Protein AF-A0A8I2GBH8-F1 (afdb_monomer)

Secondary structure (DSSP, 8-state):
------EEEEE--SHHHHHHHHHHHTTT-EEEEEE-TTTS--SS--SS-TT---S-SEEEE--TTSHHHHHHHHHHHTT-HHHHHHHHTEE--TTEEEE-HHHHHHHHHHHHHT-TTEEEEE----S---SSS-EEE---TT--HHHHHHHHHHHT-S-------------GGGS-GGG-EE--GGG-SS--EEEEEE-HHHHHHHHHHHHHS------TTTTT--BTTB--HHHHHHH-TTHHHHTTT--TT--BTTTTB--SEEEEEE-

Mean predicted aligned error: 12.21 Å

Foldseek 3Di:
DPDPQQEEEEEALALVRLQVLVLCVVVVHAYEREHQPPVDDDPQDDDSFGHADRDFQWQFFCDCVDPSNVVLVVCVVVVGPLSVLLQVQADDDPRISGGDRVSSRVSSRVVSVPRPRYDYHNNDDLEDDPDPHHYHYPRPQRRPPSNVVRVCVVVVHPDDHDDDQDDDDDDPVPDPLVQWDFADFLNPDGSFKTKRFDAPVRLQVVLVCLLVDDDDDDDPVRPPDAPPVRHDPNVLSVVDSCSCCVPQFPQHRDADPVVRHRGSTIHIDGD

Nearest PDB structures (foldseek):
  3g5r-assembly1_A  TM=8.034E-01  e=2.112E-27  Thermus thermophilus HB8
  3g5s-assembly1_A  TM=7.988E-01  e=9.687E-27  Thermus thermophilus HB8
  3g5q-assembly1_A  TM=7.825E-01  e=5.136E-27  Thermus thermophilus HB8
  4j34-assembly1_A  TM=4.794E-01  e=2.310E-04  Saccharomyces cerevisiae S288C
  7kho-assembly4_D  TM=5.399E-01  e=4.477E-02  Pseudomonas putida S16

Radius of gyration: 24.28 Å; Cα contacts (8 Å, |Δi|>4): 400; chains: 1; bounding box: 52×41×72 Å

Structure (mmCIF, N/CA/C/O backbone):
data_AF-A0A8I2GBH8-F1
#
_entry.id   AF-A0A8I2GBH8-F1
#
loop_
_atom_site.group_PDB
_atom_site.id
_atom_site.type_symbol
_atom_site.label_atom_id
_atom_site.label_alt_id
_atom_site.label_comp_id
_atom_site.label_asym_id
_atom_site.label_entity_id
_atom_site.label_seq_id
_atom_site.pdbx_PDB_ins_code
_atom_site.Cartn_x
_atom_site.Cartn_y
_atom_site.Cartn_z
_atom_site.occupancy
_atom_site.B_iso_or_equiv
_atom_site.auth_seq_id
_atom_site.auth_comp_id
_atom_site.auth_asym_id
_atom_site.auth_atom_id
_atom_site.pdbx_PDB_model_num
ATOM 1 N N . MET A 1 1 ? -12.238 -13.573 38.865 1.00 40.28 1 MET A N 1
ATOM 2 C CA . MET A 1 1 ? -11.490 -13.098 37.684 1.00 40.28 1 MET A CA 1
ATOM 3 C C . MET A 1 1 ? -12.499 -12.373 36.822 1.00 40.28 1 MET A C 1
ATOM 5 O O . MET A 1 1 ? -13.524 -12.976 36.530 1.00 40.28 1 MET A O 1
ATOM 9 N N . ALA A 1 2 ? -12.308 -11.078 36.566 1.00 44.19 2 ALA A N 1
ATOM 10 C CA . ALA A 1 2 ? -13.210 -10.341 35.686 1.00 44.19 2 ALA A CA 1
ATOM 11 C C . ALA A 1 2 ? -13.152 -10.994 34.300 1.00 44.19 2 ALA A C 1
ATOM 13 O O . ALA A 1 2 ? -12.062 -11.306 33.823 1.00 44.19 2 ALA A O 1
ATOM 14 N N . GLU A 1 3 ? -14.312 -11.275 33.714 1.00 50.16 3 GLU A N 1
ATOM 15 C CA . GLU A 1 3 ? -14.409 -11.728 32.331 1.00 50.16 3 GLU A CA 1
ATOM 16 C C . GLU A 1 3 ? -13.711 -10.674 31.468 1.00 50.16 3 GLU A C 1
ATOM 18 O O . GLU A 1 3 ? -14.134 -9.518 31.437 1.00 50.16 3 GLU A O 1
ATOM 23 N N . ILE A 1 4 ? -12.584 -11.035 30.851 1.00 55.72 4 ILE A N 1
ATOM 24 C CA . ILE A 1 4 ? -11.910 -10.151 29.904 1.00 55.72 4 ILE A CA 1
ATOM 25 C C . ILE A 1 4 ? -12.879 -10.004 28.739 1.00 55.72 4 ILE A C 1
ATOM 27 O O . ILE A 1 4 ? -13.109 -10.956 27.989 1.00 55.72 4 ILE A O 1
ATOM 31 N N . GLU A 1 5 ? -13.495 -8.831 28.627 1.00 67.81 5 GLU A N 1
ATOM 32 C CA . GLU A 1 5 ? -14.336 -8.488 27.492 1.00 67.81 5 GLU A CA 1
ATOM 33 C C . GLU A 1 5 ? -13.502 -8.699 26.224 1.00 67.81 5 GLU A C 1
ATOM 35 O O . GLU A 1 5 ? -12.440 -8.096 26.055 1.00 67.81 5 GLU A O 1
A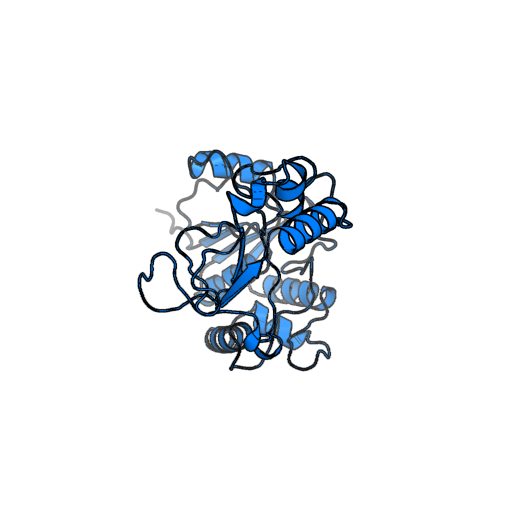TOM 40 N N . LYS A 1 6 ? -13.925 -9.641 25.371 1.00 76.25 6 LYS A N 1
ATOM 41 C CA . LYS A 1 6 ? -13.198 -9.993 24.148 1.00 76.25 6 LYS A CA 1
ATOM 42 C C . LYS A 1 6 ? -13.186 -8.778 23.226 1.00 76.25 6 LYS A C 1
ATOM 44 O O . LYS A 1 6 ? -14.151 -8.547 22.493 1.00 76.25 6 LYS A O 1
ATOM 49 N N . LYS A 1 7 ? -12.088 -8.026 23.258 1.00 93.69 7 LYS A N 1
ATOM 50 C CA . LYS A 1 7 ? -11.849 -6.880 22.387 1.00 93.69 7 LYS A CA 1
ATOM 51 C C . LYS A 1 7 ? -10.607 -7.072 21.528 1.00 93.69 7 LYS A C 1
ATOM 53 O O . LYS A 1 7 ? -9.690 -7.807 21.889 1.00 93.69 7 LYS A O 1
ATOM 58 N N . ILE A 1 8 ? -10.594 -6.409 20.379 1.00 97.38 8 ILE A N 1
ATOM 59 C CA . ILE A 1 8 ? -9.436 -6.313 19.490 1.00 97.38 8 ILE A CA 1
ATOM 60 C C . ILE A 1 8 ? -9.120 -4.838 19.283 1.00 97.38 8 ILE A C 1
ATOM 62 O O . ILE A 1 8 ? -10.009 -4.028 19.014 1.00 97.38 8 ILE A O 1
ATOM 66 N N . ILE A 1 9 ? -7.839 -4.507 19.393 1.00 98.12 9 ILE A N 1
ATOM 67 C CA . ILE A 1 9 ? -7.336 -3.159 19.147 1.00 98.12 9 ILE A CA 1
ATOM 68 C C . ILE A 1 9 ? -6.857 -3.083 17.702 1.00 98.12 9 ILE A C 1
ATOM 70 O O . ILE A 1 9 ? -6.119 -3.952 17.241 1.00 98.12 9 ILE A O 1
ATOM 74 N N . ILE A 1 10 ? -7.255 -2.042 16.979 1.00 98.56 10 ILE A N 1
ATOM 75 C CA . ILE A 1 10 ? -6.840 -1.806 15.596 1.00 98.56 10 ILE A CA 1
ATOM 76 C C . ILE A 1 10 ? -6.197 -0.428 15.517 1.00 98.56 10 ILE A C 1
ATOM 78 O O . ILE A 1 10 ? -6.826 0.575 15.842 1.00 98.56 10 ILE A O 1
ATOM 82 N N . ILE A 1 11 ? -4.939 -0.375 15.086 1.00 98.31 11 ILE A N 1
ATOM 83 C CA . ILE A 1 11 ? -4.155 0.859 15.004 1.00 98.31 11 ILE A CA 1
ATOM 84 C C . ILE A 1 11 ? -4.110 1.326 13.550 1.00 98.31 11 ILE A C 1
ATOM 86 O O . ILE A 1 11 ? -3.418 0.722 12.734 1.00 98.31 11 ILE A O 1
ATOM 90 N N . GLY A 1 12 ? -4.811 2.417 13.244 1.00 98.00 12 GLY A N 1
ATOM 91 C CA . GLY A 1 12 ? -4.875 3.047 11.926 1.00 98.00 12 GLY A CA 1
ATOM 92 C C . GLY A 1 12 ? -6.249 2.900 11.274 1.00 98.00 12 GLY A C 1
ATOM 93 O O . GLY A 1 12 ? -6.722 1.793 11.042 1.00 98.00 12 GLY A O 1
ATOM 94 N N . GLY A 1 13 ? -6.871 4.025 10.914 1.00 97.44 13 GLY A N 1
ATOM 95 C CA . GLY A 1 13 ? -8.194 4.107 10.291 1.00 97.44 13 GLY A CA 1
ATOM 96 C C . GLY A 1 13 ? -8.173 4.154 8.761 1.00 97.44 13 GLY A C 1
ATOM 97 O O . GLY A 1 13 ? -9.074 4.729 8.150 1.00 97.44 13 GLY A O 1
ATOM 98 N N . GLY A 1 14 ? -7.131 3.608 8.126 1.00 96.44 14 GLY A N 1
ATOM 99 C CA . GLY A 1 14 ? -7.032 3.476 6.668 1.00 96.44 14 GLY A CA 1
ATOM 100 C C . GLY A 1 14 ? -7.880 2.324 6.111 1.00 96.44 14 GLY A C 1
ATOM 101 O O . GLY A 1 14 ? -8.650 1.703 6.838 1.00 96.44 14 GLY A O 1
ATOM 102 N N . ILE A 1 15 ? -7.706 1.998 4.824 1.00 96.56 15 ILE A N 1
ATOM 103 C CA . ILE A 1 15 ? -8.465 0.945 4.112 1.00 96.56 15 ILE A CA 1
ATOM 104 C C . ILE A 1 15 ? -8.453 -0.391 4.876 1.00 96.56 15 ILE A C 1
ATOM 106 O O . ILE A 1 15 ? -9.505 -0.963 5.154 1.00 96.56 15 ILE A O 1
ATOM 110 N N . ALA A 1 16 ? -7.263 -0.871 5.251 1.00 97.75 16 ALA A N 1
ATOM 111 C CA . ALA A 1 16 ? -7.114 -2.142 5.958 1.00 97.75 16 ALA A CA 1
ATOM 112 C C . ALA A 1 16 ? -7.721 -2.100 7.370 1.00 97.75 16 ALA A C 1
ATOM 114 O O . ALA A 1 16 ? -8.339 -3.069 7.801 1.00 97.75 16 ALA A O 1
ATOM 115 N N . GLY A 1 17 ? -7.577 -0.976 8.075 1.00 98.38 17 GLY A N 1
ATOM 116 C CA . GLY A 1 17 ? -8.081 -0.818 9.437 1.00 98.38 17 GLY A CA 1
ATOM 117 C C . GLY A 1 17 ? -9.603 -0.795 9.515 1.00 98.38 17 GLY A C 1
ATOM 118 O O . GLY A 1 17 ? -10.178 -1.478 10.360 1.00 98.38 17 GLY A O 1
ATOM 119 N N . VAL A 1 18 ? -10.273 -0.078 8.602 1.00 98.38 18 VAL A N 1
ATOM 120 C CA . VAL A 1 18 ? -11.747 -0.052 8.567 1.00 98.38 18 VAL A CA 1
ATOM 121 C C . VAL A 1 18 ? -12.336 -1.398 8.155 1.00 98.38 18 VAL A C 1
ATOM 123 O O . VAL A 1 18 ? -13.337 -1.824 8.729 1.00 98.38 18 VAL A O 1
ATOM 126 N N . GLU A 1 19 ? -11.703 -2.104 7.213 1.00 98.62 19 GLU A N 1
ATOM 127 C CA . GLU A 1 19 ? -12.127 -3.452 6.825 1.00 98.62 19 GLU A CA 1
ATOM 128 C C . GLU A 1 19 ? -11.934 -4.433 7.988 1.00 98.62 19 GLU A C 1
ATOM 130 O O . GLU A 1 19 ? -12.857 -5.168 8.332 1.00 98.62 19 GLU A O 1
ATOM 135 N N . ALA A 1 20 ? -10.780 -4.397 8.660 1.00 98.50 20 ALA A N 1
ATOM 136 C CA . ALA A 1 20 ? -10.525 -5.225 9.834 1.00 98.50 20 ALA A CA 1
ATOM 137 C C . ALA A 1 20 ? -11.536 -4.947 10.958 1.00 98.50 20 ALA A C 1
ATOM 139 O O . ALA A 1 20 ? -12.105 -5.888 11.511 1.00 98.50 20 ALA A O 1
ATOM 140 N N . ALA A 1 21 ? -11.823 -3.675 11.254 1.00 98.44 21 ALA A N 1
ATOM 141 C CA . ALA A 1 21 ? -12.798 -3.286 12.272 1.00 98.44 21 ALA A CA 1
ATOM 142 C C . ALA A 1 21 ? -14.197 -3.827 11.956 1.00 98.44 21 ALA A C 1
ATOM 144 O O . ALA A 1 21 ? -14.856 -4.425 12.812 1.00 98.44 21 ALA A O 1
ATOM 145 N N . TYR A 1 22 ? -14.632 -3.698 10.702 1.00 98.38 22 TYR A N 1
ATOM 146 C CA . TYR A 1 22 ? -15.901 -4.260 10.258 1.00 98.38 22 TYR A CA 1
ATOM 147 C C . TYR A 1 22 ? -15.927 -5.789 10.382 1.00 98.38 22 TYR A C 1
ATOM 149 O O . TYR A 1 22 ? -16.850 -6.348 10.973 1.00 98.38 22 TYR A O 1
ATOM 157 N N . GLN A 1 23 ? -14.899 -6.480 9.889 1.00 98.00 23 GLN A N 1
ATOM 158 C CA . GLN A 1 23 ? -14.845 -7.941 9.923 1.00 98.00 23 GLN A CA 1
ATOM 159 C C . GLN A 1 23 ? -14.811 -8.491 11.356 1.00 98.00 23 GLN A C 1
ATOM 161 O O . GLN A 1 23 ? -15.487 -9.481 11.650 1.00 98.00 23 GLN A O 1
ATOM 166 N N . VAL A 1 24 ? -14.072 -7.853 12.263 1.00 97.25 24 VAL A N 1
ATOM 167 C CA . VAL A 1 24 ? -14.044 -8.235 13.680 1.00 97.25 24 VAL A CA 1
ATOM 168 C C . VAL A 1 24 ? -15.408 -7.999 14.330 1.00 97.25 24 VAL A C 1
ATOM 170 O O . VAL A 1 24 ? -15.954 -8.914 14.951 1.00 97.25 24 VAL A O 1
ATOM 173 N N . SER A 1 25 ? -16.009 -6.824 14.125 1.00 96.50 25 SER A N 1
ATOM 174 C CA . SER A 1 25 ? -17.310 -6.495 14.723 1.00 96.50 25 SER A CA 1
ATOM 175 C C . SER A 1 25 ? -18.441 -7.416 14.247 1.00 96.50 25 SER A C 1
ATOM 177 O O . SER A 1 25 ? -19.280 -7.821 15.054 1.00 96.50 25 SER A O 1
ATOM 179 N N . LYS A 1 26 ? -18.418 -7.857 12.978 1.00 95.31 26 LYS A N 1
ATOM 180 C CA . LYS A 1 26 ? -19.347 -8.866 12.432 1.00 95.31 26 LYS A CA 1
ATOM 181 C C . LYS A 1 26 ? -19.318 -10.202 13.169 1.00 95.31 26 LYS A C 1
ATOM 183 O O . LYS A 1 26 ? -20.279 -10.961 13.086 1.00 95.31 26 LYS A O 1
ATOM 188 N N . ARG A 1 27 ? -18.223 -10.509 13.865 1.00 94.12 27 ARG A N 1
ATOM 189 C CA . ARG A 1 27 ? -18.054 -11.732 14.663 1.00 94.12 27 ARG A CA 1
ATOM 190 C C . ARG A 1 27 ? -18.439 -11.524 16.133 1.00 94.12 27 ARG A C 1
ATOM 192 O O . ARG A 1 27 ? -18.191 -12.402 16.950 1.00 94.12 27 ARG A O 1
ATOM 199 N N . GLY A 1 28 ? -19.052 -10.383 16.465 1.00 93.81 28 GLY A N 1
ATOM 200 C CA . GLY A 1 28 ? -19.529 -10.065 17.813 1.00 93.81 28 GLY A CA 1
ATOM 201 C C . GLY A 1 28 ? -18.419 -9.685 18.794 1.00 93.81 28 GLY A C 1
ATOM 202 O O . GLY A 1 28 ? -18.633 -9.751 19.998 1.00 93.81 28 GLY A O 1
ATOM 203 N N . ILE A 1 29 ? -17.236 -9.325 18.293 1.00 95.25 29 ILE A N 1
ATOM 204 C CA . ILE A 1 29 ? -16.075 -8.935 19.101 1.00 95.25 29 ILE A CA 1
ATOM 205 C C . ILE A 1 29 ? -16.011 -7.406 19.151 1.00 95.25 29 ILE A C 1
ATOM 207 O O . ILE A 1 29 ? -16.201 -6.750 18.123 1.00 95.25 29 ILE A O 1
ATOM 211 N N . HIS A 1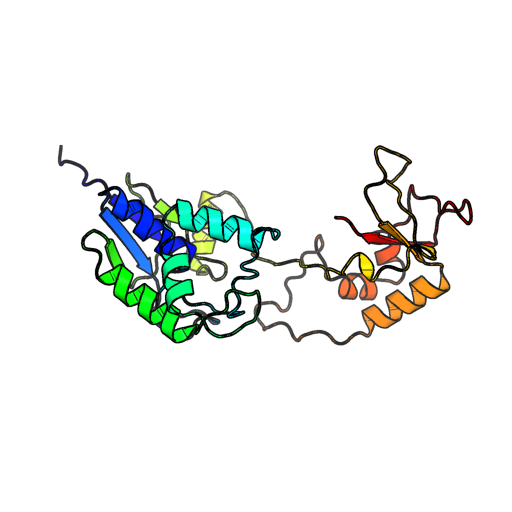 30 ? -15.746 -6.842 20.331 1.00 96.88 30 HIS A N 1
ATOM 212 C CA . HIS A 1 30 ? -15.611 -5.395 20.494 1.00 96.88 30 HIS A CA 1
ATOM 213 C C . HIS A 1 30 ? -14.332 -4.886 19.812 1.00 96.88 30 HIS A C 1
ATOM 215 O O . HIS A 1 30 ? -13.293 -5.548 19.851 1.00 96.88 30 HIS A O 1
ATOM 221 N N . VAL A 1 31 ? -14.389 -3.710 19.190 1.00 98.31 31 VAL A N 1
ATOM 222 C CA . VAL A 1 31 ? -13.255 -3.120 18.469 1.00 98.31 31 VAL A CA 1
ATOM 223 C C . VAL A 1 31 ? -12.930 -1.744 19.020 1.00 98.31 31 VAL A C 1
ATOM 225 O O . VAL A 1 31 ? -13.788 -0.868 19.040 1.00 98.31 31 VAL A O 1
ATOM 228 N N . GLU A 1 32 ? -11.664 -1.530 19.361 1.00 98.06 32 GLU A N 1
ATOM 229 C CA . GLU A 1 32 ? -11.098 -0.197 19.575 1.00 98.06 32 GLU A CA 1
ATOM 230 C C . GLU A 1 32 ? -10.297 0.192 18.326 1.00 98.06 32 GLU A C 1
ATOM 232 O O . GLU A 1 32 ? -9.180 -0.286 18.117 1.00 98.06 32 GLU A O 1
ATOM 237 N N . LEU A 1 33 ? -10.886 1.023 17.461 1.00 98.62 33 LEU A N 1
ATOM 238 C CA . LEU A 1 33 ? -10.254 1.507 16.234 1.00 98.62 33 LEU A CA 1
ATOM 239 C C . LEU A 1 33 ? -9.600 2.865 16.493 1.00 98.62 33 LEU A C 1
ATOM 241 O O . LEU A 1 33 ? -10.282 3.886 16.580 1.00 98.62 33 LEU A O 1
ATOM 245 N N . TYR A 1 34 ? -8.275 2.876 16.575 1.00 98.56 34 TYR A N 1
ATOM 246 C CA . TYR A 1 34 ? -7.484 4.087 16.739 1.00 98.56 34 TYR A CA 1
ATOM 247 C C . TYR A 1 34 ? -7.194 4.745 15.392 1.00 98.56 34 TYR A C 1
ATOM 249 O O . TYR A 1 34 ? -6.697 4.111 14.462 1.00 98.56 34 TYR A O 1
ATOM 257 N N . GLU A 1 35 ? -7.440 6.046 15.307 1.00 98.00 35 GLU A N 1
ATOM 258 C CA . GLU A 1 35 ? -7.044 6.886 14.182 1.00 98.00 35 GLU A CA 1
ATOM 259 C C . GLU A 1 35 ? -6.434 8.175 14.728 1.00 98.00 35 GLU A C 1
ATOM 261 O O . GLU A 1 35 ? -7.059 8.885 15.506 1.00 98.00 35 GLU A O 1
ATOM 266 N N . MET A 1 36 ? -5.206 8.494 14.322 1.00 96.75 36 MET A N 1
ATOM 267 C CA . MET A 1 36 ? -4.526 9.688 14.828 1.00 96.75 36 MET A CA 1
ATOM 268 C C . MET A 1 36 ? -5.112 10.984 14.257 1.00 96.75 36 MET A C 1
ATOM 270 O O . MET A 1 36 ? -5.020 12.034 14.886 1.00 96.75 36 MET A O 1
ATOM 274 N N . ARG A 1 37 ? -5.741 10.935 13.079 1.00 95.62 37 ARG A N 1
ATOM 275 C CA . ARG A 1 37 ? -6.444 12.077 12.485 1.00 95.62 37 ARG A CA 1
ATOM 276 C C . ARG A 1 37 ? -7.787 12.304 13.201 1.00 95.62 37 ARG A C 1
ATOM 278 O O . ARG A 1 37 ? -8.447 11.342 13.579 1.00 95.62 37 ARG A O 1
ATOM 285 N N . PRO A 1 38 ? -8.245 13.558 13.363 1.00 94.69 38 PRO A N 1
ATOM 286 C CA . PRO A 1 38 ? -7.600 14.794 12.918 1.00 94.69 38 PRO A CA 1
ATOM 287 C C . PRO A 1 38 ? -6.528 15.356 13.857 1.00 94.69 38 PRO A C 1
ATOM 289 O O . PRO A 1 38 ? -5.895 16.336 13.469 1.00 94.69 38 PRO A O 1
ATOM 292 N N . GLU A 1 39 ? -6.339 14.789 15.053 1.00 93.75 39 GLU A N 1
ATOM 293 C CA . GLU A 1 39 ? -5.434 15.341 16.076 1.00 93.75 39 GLU A CA 1
ATOM 294 C C . GLU A 1 39 ? -3.990 15.453 15.569 1.00 93.75 39 GLU A C 1
ATOM 296 O O . GLU A 1 39 ? -3.356 16.498 15.718 1.00 93.75 39 GLU A O 1
ATOM 301 N N . LYS A 1 40 ? -3.503 14.414 14.881 1.00 91.88 40 LYS A N 1
ATOM 302 C CA . LYS A 1 40 ? -2.229 14.401 14.160 1.00 91.88 40 LYS A CA 1
ATOM 303 C C . LYS A 1 40 ? -2.483 14.145 12.681 1.00 91.88 40 LYS A C 1
ATOM 305 O O . LYS A 1 40 ? -2.969 13.089 12.277 1.00 91.88 40 LYS A O 1
ATOM 310 N N . LYS A 1 41 ? -2.168 15.140 11.855 1.00 88.12 41 LYS A N 1
ATOM 311 C CA . LYS A 1 41 ? -2.268 15.031 10.396 1.00 88.12 41 LYS A CA 1
ATOM 312 C C . LYS A 1 41 ? -1.005 14.401 9.820 1.00 88.12 41 LYS A C 1
ATOM 314 O O . LYS A 1 41 ? 0.074 14.493 10.393 1.00 88.12 41 LYS A O 1
ATOM 319 N N . THR A 1 42 ? -1.156 13.807 8.645 1.00 86.38 42 THR A N 1
ATOM 320 C CA . THR A 1 42 ? -0.029 13.426 7.784 1.00 86.38 42 THR A CA 1
ATOM 321 C C . THR A 1 42 ? 0.106 14.431 6.649 1.00 86.38 42 THR A C 1
ATOM 323 O O . THR A 1 42 ? -0.851 15.140 6.350 1.00 86.38 42 THR A O 1
ATOM 326 N N . GLU A 1 43 ? 1.196 14.363 5.900 1.00 81.62 43 GLU A N 1
ATOM 327 C CA . GLU A 1 43 ? 1.389 15.207 4.720 1.00 81.62 43 GLU A CA 1
ATOM 328 C C . GLU A 1 43 ? 0.476 14.885 3.524 1.00 81.62 43 GLU A C 1
ATOM 330 O O . GLU A 1 43 ? 0.278 15.737 2.659 1.00 81.62 43 GLU A O 1
ATOM 335 N N . ALA A 1 44 ? -0.073 13.665 3.437 1.00 82.50 44 ALA A N 1
ATOM 336 C CA . ALA A 1 44 ? -0.877 13.247 2.283 1.00 82.50 44 ALA A CA 1
ATOM 337 C C . ALA A 1 44 ? -2.392 13.337 2.521 1.00 82.50 44 ALA A C 1
ATOM 339 O O . ALA A 1 44 ? -3.128 13.736 1.618 1.00 82.50 44 ALA A O 1
ATOM 340 N N . HIS A 1 45 ? -2.854 12.977 3.721 1.00 89.06 45 HIS A N 1
ATOM 341 C CA . HIS A 1 45 ? -4.269 13.033 4.082 1.00 89.06 45 HIS A CA 1
ATOM 342 C C . HIS A 1 45 ? -4.739 14.479 4.266 1.00 89.06 45 HIS A C 1
ATOM 344 O O . HIS A 1 45 ? -4.115 15.269 4.975 1.00 89.06 45 HIS A O 1
ATOM 350 N N . LYS A 1 46 ? -5.874 14.813 3.657 1.00 87.25 46 LYS A N 1
ATOM 351 C CA . LYS A 1 46 ? -6.474 16.154 3.681 1.00 87.25 46 LYS A CA 1
ATOM 352 C C . LYS A 1 46 ? -7.717 16.230 4.559 1.00 87.25 46 LYS A C 1
ATOM 354 O O . LYS A 1 46 ? -8.171 17.333 4.859 1.00 87.25 46 LYS A O 1
ATOM 359 N N . SER A 1 47 ? -8.263 15.089 4.973 1.00 91.69 47 SER A N 1
ATOM 360 C CA . SER A 1 47 ? -9.523 15.006 5.705 1.00 91.69 47 SER A CA 1
ATOM 361 C C . SER A 1 47 ? -9.354 14.354 7.089 1.00 91.69 47 SER A C 1
ATOM 363 O O . SER A 1 47 ? -8.367 13.655 7.338 1.00 91.69 47 SER A O 1
ATOM 365 N N . PRO A 1 48 ? -10.313 14.561 8.012 1.00 95.06 48 PRO A N 1
ATOM 366 C CA . PRO A 1 48 ? -10.379 13.826 9.275 1.00 95.06 48 PRO A CA 1
ATOM 367 C C . PRO A 1 48 ? -10.958 12.408 9.109 1.00 95.06 48 PRO A C 1
ATOM 369 O O . PRO A 1 48 ? -11.174 11.718 10.103 1.00 95.06 48 PRO A O 1
ATOM 372 N N . PHE A 1 49 ? -11.305 12.004 7.885 1.00 97.25 49 PHE A N 1
ATOM 373 C CA . PHE A 1 49 ? -12.125 10.832 7.625 1.00 97.25 49 PHE A CA 1
ATOM 374 C C . PHE A 1 49 ? -11.301 9.539 7.542 1.00 97.25 49 PHE A C 1
ATOM 376 O O . PHE A 1 49 ? -10.142 9.508 7.111 1.00 97.25 49 PHE A O 1
ATOM 383 N N . LEU A 1 50 ? -11.943 8.449 7.954 1.00 98.00 50 LEU A N 1
ATOM 384 C CA . LEU A 1 50 ? -11.448 7.085 7.822 1.00 98.00 50 LEU A CA 1
ATOM 385 C C . LEU A 1 50 ? -11.476 6.645 6.347 1.00 98.00 50 LEU A C 1
ATOM 387 O O . LEU A 1 50 ? -12.283 7.132 5.558 1.00 98.00 50 LEU A O 1
ATOM 391 N N . GLY A 1 51 ? -10.603 5.708 5.971 1.00 95.75 51 GLY A N 1
ATOM 392 C CA . GLY A 1 51 ? -10.577 5.111 4.628 1.00 95.75 51 GLY A CA 1
ATOM 393 C C . GLY A 1 51 ? -10.242 6.073 3.478 1.00 95.75 51 GLY A C 1
ATOM 394 O O . GLY A 1 51 ? -10.529 5.755 2.326 1.00 95.75 51 GLY A O 1
ATOM 395 N N . GLU A 1 52 ? -9.654 7.238 3.767 1.00 94.12 52 GLU A N 1
ATOM 396 C CA . GLU A 1 52 ? -9.279 8.234 2.756 1.00 94.12 52 GLU A CA 1
ATOM 397 C C . GLU A 1 52 ? -8.261 7.682 1.737 1.00 94.12 52 GLU A C 1
ATOM 399 O O . GLU A 1 52 ? -7.229 7.114 2.097 1.00 94.12 52 GLU A O 1
ATOM 404 N N . LEU A 1 53 ? -8.532 7.906 0.447 1.00 88.31 53 LEU A N 1
ATOM 405 C CA . LEU A 1 53 ? -7.606 7.621 -0.651 1.00 88.31 53 LEU A CA 1
ATOM 406 C C . LEU A 1 53 ? -6.712 8.836 -0.930 1.00 88.31 53 LEU A C 1
ATOM 408 O O . LEU A 1 53 ? -7.191 9.871 -1.391 1.00 88.31 53 LE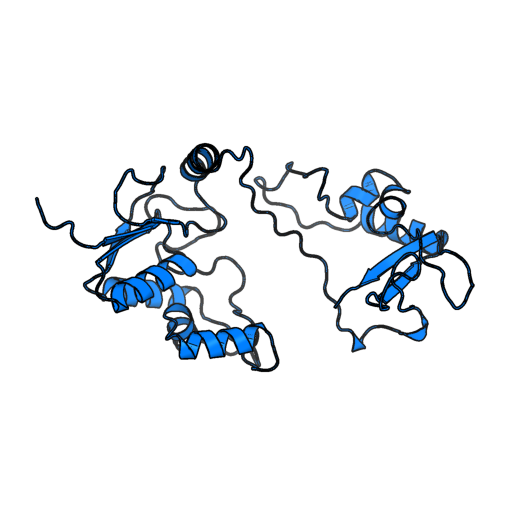U A O 1
ATOM 412 N N . VAL A 1 54 ? -5.401 8.702 -0.717 1.00 82.81 54 VAL A N 1
ATOM 413 C CA . VAL A 1 54 ? -4.447 9.826 -0.847 1.00 82.81 54 VAL A CA 1
ATOM 414 C C . VAL A 1 54 ? -3.815 9.980 -2.235 1.00 82.81 54 VAL A C 1
ATOM 416 O O . VAL A 1 54 ? -3.328 11.058 -2.570 1.00 82.81 54 VAL A O 1
ATOM 419 N N . CYS A 1 55 ? -3.843 8.930 -3.059 1.00 78.12 55 CYS A N 1
ATOM 420 C CA . CYS A 1 55 ? -3.255 8.919 -4.402 1.00 78.12 55 CYS A CA 1
ATOM 421 C C . CYS A 1 55 ? -4.361 8.810 -5.468 1.00 78.12 55 CYS A C 1
ATOM 423 O O . CYS A 1 55 ? -5.252 9.662 -5.518 1.00 78.12 55 CYS A O 1
ATOM 425 N N . SER A 1 56 ? -4.331 7.771 -6.303 1.00 74.88 56 SER A N 1
ATOM 426 C CA . SER A 1 56 ? -5.338 7.511 -7.332 1.00 74.88 56 SER A CA 1
ATOM 427 C C . SER A 1 56 ? -6.737 7.304 -6.743 1.00 74.88 56 SER A C 1
ATOM 429 O O . SER A 1 56 ? -6.899 6.783 -5.639 1.00 74.88 56 SER A O 1
ATOM 431 N N . ASN A 1 57 ? -7.761 7.697 -7.500 1.00 78.38 57 ASN A N 1
ATOM 432 C CA . ASN A 1 57 ? -9.156 7.373 -7.209 1.00 78.38 57 ASN A CA 1
ATOM 433 C C . ASN A 1 57 ? -9.635 6.096 -7.922 1.00 78.38 57 ASN A C 1
ATOM 435 O O . ASN A 1 57 ? -10.814 5.763 -7.833 1.00 78.38 57 ASN A O 1
ATOM 439 N N . SER A 1 58 ? -8.746 5.413 -8.645 1.00 82.94 58 SER A N 1
ATOM 440 C CA . SER A 1 58 ? -9.001 4.135 -9.305 1.00 82.94 58 SER A CA 1
ATOM 441 C C . SER A 1 58 ? -8.575 2.983 -8.398 1.00 82.94 58 SER A C 1
ATOM 443 O O . SER A 1 58 ? -7.447 2.953 -7.913 1.00 82.94 58 SER A O 1
ATOM 445 N N . LEU A 1 59 ? -9.465 2.010 -8.215 1.00 83.50 59 LEU A N 1
ATOM 446 C CA . LEU A 1 59 ? -9.222 0.753 -7.503 1.00 83.50 59 LEU A CA 1
ATOM 447 C C . LEU A 1 59 ? -8.919 -0.403 -8.475 1.00 83.50 59 LEU A C 1
ATOM 449 O O . LEU A 1 59 ? -8.983 -1.577 -8.103 1.00 83.50 59 LEU A O 1
ATOM 453 N N . GLY A 1 60 ? -8.610 -0.087 -9.734 1.00 80.62 60 GLY A N 1
ATOM 454 C CA . GLY A 1 60 ? -8.315 -1.057 -10.787 1.00 80.62 60 GLY A CA 1
ATOM 455 C C . GLY A 1 60 ? -9.558 -1.650 -11.456 1.00 80.62 60 GLY A C 1
ATOM 456 O O . GLY A 1 60 ? -10.700 -1.339 -11.111 1.00 80.62 60 GLY A O 1
ATOM 457 N N . SER A 1 61 ? -9.317 -2.544 -12.414 1.00 79.06 61 SER A N 1
ATOM 458 C CA . SER A 1 61 ? -10.340 -3.162 -13.266 1.00 79.06 61 SER A CA 1
ATOM 459 C C . SER A 1 61 ? -11.415 -3.919 -12.472 1.00 79.06 61 SER A C 1
ATOM 461 O O . SER A 1 61 ? -11.139 -4.495 -11.417 1.00 79.06 61 SER A O 1
ATOM 463 N N . THR A 1 62 ? -12.644 -3.926 -12.988 1.00 87.12 62 THR A N 1
ATOM 464 C CA . THR A 1 62 ? -13.773 -4.750 -12.524 1.00 87.12 62 THR A CA 1
ATOM 465 C C . THR A 1 62 ? -13.934 -6.038 -13.331 1.00 87.12 62 THR A C 1
ATOM 467 O O . THR A 1 62 ? -14.804 -6.846 -13.025 1.00 87.12 62 THR A O 1
ATOM 470 N N . GLN A 1 63 ? -13.125 -6.251 -14.373 1.00 81.50 63 GLN A N 1
ATOM 471 C CA . GLN A 1 63 ? -13.194 -7.466 -15.183 1.00 81.50 63 GLN A CA 1
ATOM 472 C C . GLN A 1 63 ? -12.581 -8.648 -14.429 1.00 81.50 63 GLN A C 1
ATOM 474 O O . GLN A 1 63 ? -11.408 -8.597 -14.052 1.00 81.50 63 GLN A O 1
ATOM 479 N N . ILE A 1 64 ? -13.351 -9.729 -14.271 1.00 92.12 64 ILE A N 1
ATOM 480 C CA . ILE A 1 64 ? -12.935 -10.948 -13.555 1.00 92.12 64 ILE A CA 1
ATOM 481 C C . ILE A 1 64 ? -11.693 -11.618 -14.166 1.00 92.12 64 ILE A C 1
ATOM 483 O O . ILE A 1 64 ? -10.949 -12.294 -13.469 1.00 92.12 64 ILE A O 1
ATOM 487 N N . SER A 1 65 ? -11.427 -11.380 -15.455 1.00 79.62 65 SER A N 1
ATOM 488 C CA . SER A 1 65 ? -10.220 -11.830 -16.160 1.00 79.62 65 SER A CA 1
ATOM 489 C C . SER A 1 65 ? -8.933 -11.124 -15.717 1.00 79.62 65 SER A C 1
ATOM 491 O O . SER A 1 65 ? -7.849 -11.522 -16.130 1.00 79.62 65 SER A O 1
ATOM 493 N N . THR A 1 66 ? -9.022 -10.072 -14.899 1.00 67.19 66 THR A N 1
ATOM 494 C CA . THR A 1 66 ? -7.862 -9.347 -14.363 1.00 67.19 66 THR A CA 1
ATOM 495 C C . THR A 1 66 ? -7.674 -9.669 -12.885 1.00 67.19 66 THR A C 1
ATOM 497 O O . THR A 1 66 ? -8.659 -9.810 -12.162 1.00 67.19 66 THR A O 1
ATOM 500 N N . ALA A 1 67 ? -6.432 -9.681 -12.391 1.00 75.19 67 ALA A N 1
ATOM 501 C CA . ALA A 1 67 ? -6.141 -9.935 -10.974 1.00 75.19 67 ALA A CA 1
ATOM 502 C C . ALA A 1 67 ? -6.918 -8.993 -10.034 1.00 75.19 67 ALA A C 1
ATOM 504 O O . ALA A 1 67 ? -7.528 -9.424 -9.059 1.00 75.19 67 ALA A O 1
ATOM 505 N N . SER A 1 68 ? -6.971 -7.700 -10.373 1.00 77.06 68 SER A N 1
ATOM 506 C CA . SER A 1 68 ? -7.710 -6.709 -9.584 1.00 77.06 68 SER A CA 1
ATOM 507 C C . SER A 1 68 ? -9.227 -6.911 -9.612 1.00 77.06 68 SER A C 1
ATOM 509 O O . SER A 1 68 ? -9.893 -6.524 -8.655 1.00 77.06 68 SER A O 1
ATOM 511 N N . GLY A 1 69 ? -9.783 -7.464 -10.694 1.00 87.75 69 GLY A N 1
ATOM 512 C CA . GLY A 1 69 ? -11.212 -7.754 -10.793 1.00 87.75 69 GLY A CA 1
ATOM 513 C C . GLY A 1 69 ? -11.574 -9.055 -10.087 1.00 87.75 69 GLY A C 1
ATOM 514 O O . GLY A 1 69 ? -12.539 -9.067 -9.333 1.00 87.75 69 GLY A O 1
ATOM 515 N N . LEU A 1 70 ? -10.756 -10.104 -10.231 1.00 92.75 70 LEU A N 1
ATOM 516 C CA . LEU A 1 70 ? -10.904 -11.353 -9.479 1.00 92.75 70 LEU A CA 1
ATOM 517 C C . LEU A 1 70 ? -10.884 -11.098 -7.968 1.00 92.75 70 LEU A C 1
ATOM 519 O O . LEU A 1 70 ? -11.810 -11.505 -7.273 1.00 92.75 70 LEU A O 1
ATOM 523 N N . LEU A 1 71 ? -9.907 -10.326 -7.480 1.00 90.31 71 LEU A N 1
ATOM 524 C CA . LEU A 1 71 ? -9.834 -9.948 -6.067 1.00 90.31 71 LEU A CA 1
ATOM 525 C C . LEU A 1 71 ? -11.106 -9.224 -5.599 1.00 90.31 71 LEU A C 1
ATOM 527 O O . LEU A 1 71 ? -11.571 -9.443 -4.486 1.00 90.31 71 LEU A O 1
ATOM 531 N N . LYS A 1 72 ? -11.706 -8.364 -6.433 1.00 96.31 72 LYS A N 1
ATOM 532 C CA . LYS A 1 72 ? -12.974 -7.701 -6.083 1.00 96.31 72 LYS A CA 1
ATOM 533 C C . LYS A 1 72 ? -14.119 -8.703 -5.963 1.00 96.31 72 LYS A C 1
ATOM 535 O O . LYS A 1 72 ? -14.929 -8.564 -5.054 1.00 96.31 72 LYS A O 1
ATOM 540 N N . GLU A 1 73 ? -14.192 -9.701 -6.837 1.00 97.88 73 GLU A N 1
ATOM 541 C CA . GLU A 1 73 ? -15.211 -10.752 -6.735 1.00 97.88 73 GLU A CA 1
ATOM 542 C C . GLU A 1 73 ? -15.022 -11.604 -5.471 1.00 97.88 73 GLU A C 1
ATOM 544 O O . GLU A 1 73 ? -15.986 -11.853 -4.748 1.00 97.88 73 GLU A O 1
ATOM 549 N N . GLU A 1 74 ? -13.783 -11.951 -5.117 1.00 97.56 74 GLU A N 1
ATOM 550 C CA . GLU A 1 74 ? -13.469 -12.621 -3.847 1.00 97.56 74 GLU A CA 1
ATOM 551 C C . GLU A 1 74 ? -13.872 -11.762 -2.638 1.00 97.56 74 GLU A C 1
ATOM 553 O O . GLU A 1 74 ? -14.541 -12.232 -1.716 1.00 97.56 74 GLU A O 1
ATOM 558 N N . LEU A 1 75 ? -13.538 -10.470 -2.660 1.00 97.69 75 LEU A N 1
ATOM 559 C CA . LEU A 1 75 ? -13.906 -9.521 -1.609 1.00 97.69 75 LEU A CA 1
ATOM 560 C C . LEU A 1 75 ? -15.425 -9.326 -1.496 1.00 97.69 75 LEU A C 1
ATOM 562 O O . LEU A 1 75 ? -15.922 -9.124 -0.389 1.00 97.69 75 LEU A O 1
ATOM 566 N N . LYS A 1 76 ? -16.185 -9.417 -2.597 1.00 97.62 76 LYS A N 1
ATOM 567 C CA . LYS A 1 76 ? -17.659 -9.417 -2.558 1.00 97.62 76 LYS A CA 1
ATOM 568 C C . LYS A 1 76 ? -18.191 -10.650 -1.834 1.00 97.62 76 LYS A C 1
ATOM 570 O O . LYS A 1 76 ? -19.067 -10.510 -0.984 1.00 97.62 76 LYS A O 1
ATOM 575 N N . ILE A 1 77 ? -17.640 -11.833 -2.118 1.00 98.00 77 ILE A N 1
ATOM 576 C CA . ILE A 1 77 ? -18.008 -13.085 -1.432 1.00 98.00 77 ILE A CA 1
ATOM 577 C C . ILE A 1 77 ? -17.725 -12.983 0.075 1.00 98.00 77 ILE A C 1
ATOM 579 O O . ILE A 1 77 ? -18.514 -13.457 0.891 1.00 98.00 77 ILE A O 1
ATOM 583 N N . LEU A 1 78 ? -16.634 -12.312 0.453 1.00 97.50 78 LEU A N 1
ATOM 584 C CA . LEU A 1 78 ? -16.241 -12.088 1.848 1.00 97.50 78 LEU A CA 1
ATOM 585 C C . LEU A 1 78 ? -16.984 -10.923 2.539 1.00 97.50 78 LEU A C 1
ATOM 587 O O . LEU A 1 78 ? -16.677 -10.602 3.691 1.00 97.50 78 LEU A O 1
ATOM 591 N N . ASP A 1 79 ? -17.971 -10.311 1.871 1.00 97.88 79 ASP A N 1
ATOM 592 C CA . ASP A 1 79 ? -18.692 -9.112 2.327 1.00 97.88 79 ASP A CA 1
ATOM 593 C C . ASP A 1 79 ? -17.728 -7.992 2.750 1.00 97.88 79 ASP A C 1
ATOM 595 O O . ASP A 1 79 ? -17.752 -7.526 3.889 1.00 97.88 79 ASP A O 1
ATOM 599 N N . SER A 1 80 ? -16.838 -7.586 1.839 1.00 98.44 80 SER A N 1
ATOM 600 C CA . SER A 1 80 ? -15.915 -6.479 2.090 1.00 98.44 80 SER A CA 1
ATOM 601 C C . SER A 1 80 ? -16.666 -5.164 2.287 1.00 98.44 80 SER A C 1
ATOM 603 O O . SER A 1 80 ? -17.374 -4.672 1.401 1.00 98.44 80 SER A O 1
ATOM 605 N N . PHE A 1 81 ? -16.448 -4.556 3.449 1.00 98.38 81 PHE A N 1
ATOM 606 C CA . PHE A 1 81 ? -16.997 -3.256 3.808 1.00 98.38 81 PHE A CA 1
ATOM 607 C C . PHE A 1 81 ? -16.465 -2.130 2.930 1.00 98.38 81 PHE A C 1
ATOM 609 O O . PHE A 1 81 ? -17.241 -1.296 2.454 1.00 98.38 81 PHE A O 1
ATOM 616 N N . PHE A 1 82 ? -15.149 -2.099 2.716 1.00 98.12 82 PHE A N 1
ATOM 617 C CA . PHE A 1 82 ? -14.512 -1.074 1.904 1.00 98.12 82 PHE A CA 1
ATOM 618 C C . PHE A 1 82 ? -14.991 -1.163 0.456 1.00 98.12 82 PHE A C 1
ATOM 620 O O . PHE A 1 82 ? -15.426 -0.158 -0.102 1.00 98.12 82 PHE A O 1
ATOM 627 N N . LEU A 1 83 ? -14.982 -2.364 -0.138 1.00 98.19 83 LEU A N 1
ATOM 628 C CA . LEU A 1 83 ? -15.398 -2.548 -1.528 1.00 98.19 83 LEU A CA 1
ATOM 629 C C . LEU A 1 83 ? -16.873 -2.189 -1.733 1.00 98.19 83 LEU A C 1
ATOM 631 O O . LEU A 1 83 ? -17.206 -1.492 -2.689 1.00 98.19 83 LEU A O 1
ATOM 635 N N . ARG A 1 84 ? -17.758 -2.597 -0.816 1.00 98.12 84 ARG A N 1
ATOM 636 C CA . ARG A 1 84 ? -19.179 -2.230 -0.867 1.00 98.12 84 ARG A CA 1
ATOM 637 C C . ARG A 1 84 ? -19.375 -0.713 -0.852 1.00 98.12 84 ARG A C 1
ATOM 639 O O . ARG A 1 84 ? -20.196 -0.194 -1.604 1.00 98.12 84 ARG A O 1
ATOM 646 N N . ASN A 1 85 ? -18.632 0.002 -0.009 1.00 98.44 85 ASN A N 1
ATOM 647 C CA . ASN A 1 85 ? -18.701 1.461 0.058 1.00 98.44 85 ASN A CA 1
ATOM 648 C C . ASN A 1 85 ? -18.046 2.148 -1.146 1.00 98.44 85 ASN A C 1
ATOM 650 O O . ASN A 1 85 ? -18.539 3.187 -1.590 1.00 98.44 85 ASN A O 1
ATOM 654 N N . ALA A 1 86 ? -17.003 1.550 -1.722 1.00 97.56 86 ALA A N 1
ATOM 655 C CA . ALA A 1 86 ? -16.411 1.999 -2.976 1.00 97.56 86 ALA A CA 1
ATOM 656 C C . ALA A 1 86 ? -17.409 1.902 -4.141 1.00 97.56 86 ALA A C 1
ATOM 658 O O . ALA A 1 86 ? -17.573 2.869 -4.878 1.00 97.56 86 ALA A O 1
ATOM 659 N N . GLU A 1 87 ? -18.137 0.788 -4.264 1.00 96.69 87 GLU A N 1
ATOM 660 C CA . GLU A 1 87 ? -19.184 0.607 -5.284 1.00 96.69 87 GLU A CA 1
ATOM 661 C C . GLU A 1 87 ? -20.324 1.633 -5.130 1.00 96.69 87 GLU A C 1
ATOM 663 O O . GLU A 1 87 ? -20.773 2.211 -6.120 1.00 96.69 87 GLU A O 1
ATOM 668 N N . LYS A 1 88 ? -20.749 1.944 -3.893 1.00 97.38 88 LYS A N 1
ATOM 669 C CA . LYS A 1 88 ? -21.754 2.998 -3.623 1.00 97.38 88 LYS A CA 1
ATOM 670 C C . LYS A 1 88 ? -21.306 4.394 -4.068 1.00 97.38 88 LYS A C 1
ATOM 672 O O . LYS A 1 88 ? -22.141 5.217 -4.426 1.00 97.38 88 LYS A O 1
ATOM 677 N N . ASN A 1 89 ? -20.002 4.656 -4.033 1.00 97.19 89 ASN A N 1
ATOM 678 C CA . ASN A 1 89 ? -19.396 5.948 -4.359 1.00 97.19 89 ASN A CA 1
ATOM 679 C C . ASN A 1 89 ? -18.694 5.938 -5.727 1.00 97.19 89 ASN A C 1
ATOM 681 O O . ASN A 1 89 ? -17.795 6.747 -5.979 1.00 97.19 89 ASN A O 1
ATOM 685 N N . ARG A 1 90 ? -19.087 5.012 -6.610 1.00 92.38 90 ARG A N 1
ATOM 686 C CA . ARG A 1 90 ? -18.505 4.843 -7.940 1.00 92.38 90 ARG A CA 1
ATOM 687 C C . ARG A 1 90 ? -18.746 6.067 -8.829 1.00 92.38 90 ARG A C 1
ATOM 689 O O . ARG A 1 90 ? -19.844 6.617 -8.873 1.00 92.38 90 ARG A O 1
ATOM 696 N N . VAL A 1 91 ? -17.729 6.437 -9.606 1.00 80.31 91 VAL A N 1
ATOM 697 C CA . VAL A 1 91 ? -17.809 7.426 -10.694 1.00 80.31 91 VAL A CA 1
ATOM 698 C C . VAL A 1 91 ? -17.522 6.761 -12.050 1.00 80.31 91 VAL A C 1
ATOM 700 O O . VAL A 1 91 ? -16.853 5.724 -12.087 1.00 80.31 91 VAL A O 1
ATOM 703 N N . PRO A 1 92 ? -18.012 7.311 -13.179 1.00 77.12 92 PRO A N 1
ATOM 704 C CA . PRO A 1 92 ? -17.771 6.728 -14.501 1.00 77.12 92 PRO A CA 1
ATOM 705 C C . PRO A 1 92 ? -16.271 6.608 -14.828 1.00 77.12 92 PRO A C 1
ATOM 707 O O . PRO A 1 92 ? -15.556 7.606 -14.810 1.00 77.12 92 PRO A O 1
ATOM 710 N N . ALA A 1 93 ? -15.795 5.392 -15.133 1.00 70.81 93 ALA A N 1
ATOM 711 C CA . ALA A 1 93 ? -14.379 5.124 -15.434 1.00 70.81 93 ALA A CA 1
ATOM 712 C C . ALA A 1 93 ? -14.148 3.871 -16.307 1.00 70.81 93 ALA A C 1
ATOM 714 O O . ALA A 1 93 ? -13.186 3.124 -16.118 1.00 70.81 93 ALA A O 1
ATOM 715 N N . GLY A 1 94 ? -15.053 3.610 -17.256 1.00 74.56 94 GLY A N 1
ATOM 716 C CA . GLY A 1 94 ? -14.956 2.452 -18.149 1.00 74.56 94 GLY A CA 1
ATOM 717 C C . GLY A 1 94 ? -14.946 1.122 -17.385 1.00 74.56 94 GLY A C 1
ATOM 718 O O . GLY A 1 94 ? -15.842 0.858 -16.578 1.00 74.56 94 GLY A O 1
ATOM 719 N N . SER A 1 95 ? -13.930 0.292 -17.642 1.00 72.19 95 SER A N 1
ATOM 720 C CA . SER A 1 95 ? -13.729 -1.009 -16.989 1.00 72.19 95 SER A CA 1
ATOM 721 C C . SER A 1 95 ? -13.102 -0.924 -15.595 1.00 72.19 95 SER A C 1
ATOM 723 O O . SER A 1 95 ? -12.929 -1.961 -14.963 1.00 72.19 95 SER A O 1
ATOM 725 N N . SER A 1 96 ? -12.761 0.268 -15.095 1.00 75.88 96 SER A N 1
ATOM 726 C CA . SER A 1 96 ? -12.225 0.447 -13.743 1.00 75.88 96 SER A CA 1
ATOM 727 C C . SER A 1 96 ? -13.326 0.725 -12.715 1.00 75.88 96 SER A C 1
ATOM 729 O O . SER A 1 96 ? -14.370 1.323 -13.017 1.00 75.88 96 SER A O 1
ATOM 731 N N . LEU A 1 97 ? -13.082 0.324 -11.467 1.00 85.56 97 LEU A N 1
ATOM 732 C CA . LEU A 1 97 ? -13.802 0.853 -10.315 1.00 85.56 97 LEU A CA 1
ATOM 733 C C . LEU A 1 97 ? -13.080 2.115 -9.847 1.00 85.56 97 LEU A C 1
ATOM 735 O O . LEU A 1 97 ? -12.120 2.035 -9.085 1.00 85.56 97 LEU A O 1
ATOM 739 N N . SER A 1 98 ? -13.550 3.274 -10.295 1.00 86.06 98 SER A N 1
ATOM 740 C CA . SER A 1 98 ? -13.106 4.561 -9.757 1.00 86.06 98 SER A CA 1
ATOM 741 C C . SER A 1 98 ? -14.171 5.165 -8.858 1.00 86.06 98 SER A C 1
ATOM 743 O O . SER A 1 98 ? -15.362 4.929 -9.060 1.00 86.06 98 SER A O 1
ATOM 745 N N . VAL A 1 99 ? -13.745 5.964 -7.884 1.00 91.81 99 VAL A N 1
ATOM 746 C CA . VAL A 1 99 ? -14.617 6.507 -6.835 1.00 91.81 99 VAL A CA 1
ATOM 747 C C . VAL A 1 99 ? -14.483 8.020 -6.678 1.00 91.81 99 VAL A C 1
ATOM 749 O O . VAL A 1 99 ? -13.464 8.619 -7.039 1.00 91.81 99 VAL A O 1
ATOM 752 N N . ASP A 1 100 ? -15.505 8.640 -6.094 1.00 93.88 100 ASP A N 1
ATOM 753 C CA . ASP A 1 100 ? -15.383 9.962 -5.480 1.00 93.88 100 ASP A CA 1
ATOM 754 C C . ASP A 1 100 ? -14.685 9.805 -4.120 1.00 93.88 100 ASP A C 1
ATOM 756 O O . ASP A 1 100 ? -15.240 9.234 -3.181 1.00 93.88 100 ASP A O 1
ATOM 760 N N . ARG A 1 101 ? -13.435 10.274 -4.024 1.00 91.38 101 ARG A N 1
ATOM 761 C CA . ARG A 1 101 ? -12.575 10.035 -2.851 1.00 91.38 101 ARG A CA 1
ATOM 762 C C . ARG A 1 101 ? -13.127 10.648 -1.569 1.00 91.38 101 ARG A C 1
ATOM 764 O O . ARG A 1 101 ? -12.988 10.040 -0.512 1.00 91.38 101 ARG A O 1
ATOM 771 N N . ILE A 1 102 ? -13.714 11.842 -1.662 1.00 93.25 102 ILE A N 1
ATOM 772 C CA . ILE A 1 102 ? -14.201 12.567 -0.484 1.00 93.25 102 ILE A CA 1
ATOM 773 C C . ILE A 1 102 ? -15.470 11.885 0.014 1.00 93.25 102 ILE A C 1
ATOM 775 O O . ILE A 1 102 ? -15.517 11.469 1.171 1.00 93.25 102 ILE A O 1
ATOM 779 N N . LYS A 1 103 ? -16.435 11.650 -0.885 1.00 97.06 103 LYS A N 1
ATOM 780 C CA . LYS A 1 103 ? -17.689 10.975 -0.524 1.00 97.06 103 LYS A CA 1
ATOM 781 C C . LYS A 1 103 ? -17.466 9.559 -0.009 1.00 97.06 103 LYS A C 1
ATOM 783 O O . LYS A 1 103 ? -18.144 9.136 0.925 1.00 97.06 103 LYS A O 1
ATOM 788 N N . LEU A 1 104 ? -16.500 8.828 -0.575 1.00 97.81 104 LEU A N 1
ATOM 789 C CA . LEU A 1 104 ? -16.127 7.508 -0.074 1.00 97.81 104 LEU A CA 1
ATOM 790 C C . LEU A 1 104 ? -15.646 7.578 1.382 1.00 97.81 104 LEU A C 1
ATOM 792 O O . LEU A 1 104 ? -16.139 6.820 2.215 1.00 97.81 104 LEU A O 1
ATOM 796 N N . ALA A 1 105 ? -14.713 8.480 1.695 1.00 97.56 105 ALA A N 1
ATOM 797 C CA . ALA A 1 105 ? -14.161 8.611 3.044 1.00 97.56 105 ALA A CA 1
ATOM 798 C C . ALA A 1 105 ? -15.224 9.063 4.066 1.00 97.56 105 ALA A C 1
ATOM 800 O O . ALA A 1 105 ? -15.282 8.539 5.183 1.00 97.56 105 ALA A O 1
ATOM 801 N N . GLU A 1 106 ? -16.109 9.982 3.671 1.00 98.12 106 GLU A N 1
ATOM 802 C CA . GLU A 1 106 ? -17.279 10.394 4.459 1.00 98.12 106 GLU A CA 1
ATOM 803 C C . GLU A 1 106 ? -18.200 9.201 4.739 1.00 98.12 106 GLU A C 1
ATOM 805 O O . GLU A 1 106 ? -18.463 8.883 5.899 1.00 98.12 106 GLU A O 1
ATOM 810 N N . THR A 1 107 ? -18.598 8.472 3.691 1.00 98.50 107 THR A N 1
ATOM 811 C CA . THR A 1 107 ? -19.484 7.302 3.797 1.00 98.50 107 THR A CA 1
ATOM 812 C C . THR A 1 107 ? -18.890 6.231 4.712 1.00 98.50 107 THR A C 1
ATOM 814 O O . THR A 1 107 ? -19.570 5.735 5.608 1.00 98.50 107 THR A O 1
ATOM 817 N N . ILE A 1 108 ? -17.608 5.893 4.531 1.00 98.50 108 ILE A N 1
ATOM 818 C CA . ILE A 1 108 ? -16.889 4.930 5.378 1.00 98.50 108 ILE A CA 1
ATOM 819 C C . ILE A 1 108 ? -16.916 5.382 6.838 1.00 98.50 108 ILE A C 1
ATOM 821 O O . ILE A 1 108 ? -17.223 4.587 7.727 1.00 98.50 108 ILE A O 1
ATOM 825 N N . SER A 1 109 ? -16.614 6.656 7.090 1.00 98.25 109 SER A N 1
ATOM 826 C CA . SER A 1 109 ? -16.574 7.215 8.442 1.00 98.25 109 SER A CA 1
ATOM 827 C C . SER A 1 109 ? -17.937 7.162 9.123 1.00 98.25 109 SER A C 1
ATOM 829 O O . SER A 1 109 ? -18.026 6.801 10.296 1.00 98.25 109 SER A O 1
ATOM 831 N N . GLU A 1 110 ? -18.998 7.515 8.401 1.00 98.12 110 GLU A N 1
ATOM 832 C CA . GLU A 1 110 ? -20.365 7.472 8.911 1.00 98.12 110 GLU A CA 1
ATOM 833 C C . GLU A 1 110 ? -20.844 6.045 9.171 1.00 98.12 110 GLU A C 1
ATOM 835 O O . GLU A 1 110 ? -21.454 5.787 10.207 1.00 98.12 110 GLU A O 1
ATOM 840 N N . GLU A 1 111 ? -20.594 5.119 8.243 1.00 98.25 111 GLU A N 1
ATOM 841 C CA . GLU A 1 111 ? -21.030 3.732 8.384 1.00 98.25 111 GLU A CA 1
ATOM 842 C C . GLU A 1 111 ? -20.293 3.017 9.520 1.00 98.25 111 GLU A C 1
ATOM 844 O O . GLU A 1 111 ? -20.947 2.345 10.315 1.00 98.25 111 GLU A O 1
ATOM 849 N N . ILE A 1 112 ? -18.973 3.204 9.663 1.00 98.12 112 ILE A N 1
ATOM 850 C CA . ILE A 1 112 ? -18.203 2.603 10.766 1.00 98.12 112 ILE A CA 1
ATOM 851 C C . ILE A 1 112 ? -18.709 3.094 12.125 1.00 98.12 112 ILE A C 1
ATOM 853 O O . ILE A 1 112 ? -18.945 2.283 13.017 1.00 98.12 112 ILE A O 1
ATOM 857 N N . LYS A 1 113 ? -18.939 4.404 12.284 1.00 97.06 113 LYS A N 1
ATOM 858 C CA . LYS A 1 113 ? -19.402 4.992 13.555 1.00 97.06 113 LYS A CA 1
ATOM 859 C C . LYS A 1 113 ? -20.815 4.558 13.960 1.00 97.06 113 LYS A C 1
ATOM 861 O O . LYS A 1 113 ? -21.182 4.709 15.120 1.00 97.06 113 LYS A O 1
ATOM 866 N N . LYS A 1 114 ? -21.618 4.044 13.023 1.00 97.56 114 LYS A N 1
ATOM 867 C CA . LYS A 1 114 ? -22.963 3.510 13.300 1.00 97.56 114 LYS A CA 1
ATOM 868 C C . LYS A 1 114 ? -22.935 2.076 13.834 1.00 97.56 114 LYS A C 1
ATOM 870 O O . LYS A 1 114 ? -23.973 1.597 14.282 1.00 97.56 114 LYS A O 1
ATOM 875 N N . ILE A 1 115 ? -21.796 1.383 13.780 1.00 97.44 115 ILE A N 1
ATOM 876 C CA . ILE A 1 115 ? -21.672 -0.002 14.245 1.00 97.44 115 ILE A CA 1
ATOM 877 C C . ILE A 1 115 ? -21.464 0.002 15.770 1.00 97.44 115 ILE A C 1
ATOM 879 O O . ILE A 1 115 ? -20.406 0.435 16.221 1.00 97.44 115 ILE A O 1
ATOM 883 N N . PRO A 1 116 ? -22.409 -0.518 16.582 1.00 94.25 116 PRO A N 1
ATOM 884 C CA . PRO A 1 116 ? -22.353 -0.384 18.045 1.00 94.25 116 PRO A CA 1
ATOM 885 C C . PRO A 1 116 ? -21.122 -1.017 18.707 1.00 94.25 116 PRO A C 1
ATOM 887 O O . PRO A 1 116 ? -20.685 -0.568 19.760 1.00 94.25 116 PRO A O 1
ATOM 890 N N . ASN A 1 117 ? -20.557 -2.056 18.086 1.00 93.75 117 ASN A N 1
ATOM 891 C CA . ASN A 1 117 ? -19.406 -2.794 18.612 1.00 93.75 117 ASN A CA 1
ATOM 892 C C . ASN A 1 117 ? -18.051 -2.203 18.191 1.00 93.75 117 ASN A C 1
ATOM 894 O O . ASN A 1 117 ? -17.022 -2.809 18.482 1.00 93.75 117 ASN A O 1
ATOM 898 N N . ILE A 1 118 ? -18.032 -1.065 17.488 1.00 98.25 118 ILE A N 1
ATOM 899 C CA . ILE A 1 118 ? -16.801 -0.370 17.105 1.00 98.25 118 ILE A CA 1
ATOM 900 C C . ILE A 1 118 ? -16.737 0.968 17.836 1.00 98.25 118 ILE A C 1
ATOM 902 O O . ILE A 1 118 ? -17.521 1.877 17.572 1.00 98.25 118 ILE A O 1
ATOM 906 N N . ASN A 1 119 ? -15.749 1.108 18.711 1.00 98.00 119 ASN A N 1
ATOM 907 C CA . ASN A 1 119 ? -15.378 2.372 19.318 1.00 98.00 119 ASN A CA 1
ATOM 908 C C . ASN A 1 119 ? -14.256 3.025 18.497 1.00 98.00 119 ASN A C 1
ATOM 910 O O . ASN A 1 119 ? -13.142 2.502 18.428 1.00 98.00 119 ASN A O 1
ATOM 914 N N . VAL A 1 120 ? -14.546 4.162 17.862 1.00 98.38 120 VAL A N 1
ATOM 915 C CA . VAL A 1 120 ? -13.546 4.942 17.118 1.00 98.38 120 VAL A CA 1
ATOM 916 C C . VAL A 1 120 ? -12.887 5.937 18.064 1.00 98.38 120 VAL A C 1
ATOM 918 O O . VAL A 1 120 ? -13.553 6.814 18.609 1.00 98.38 120 VAL A O 1
ATOM 921 N N . ILE A 1 121 ? -11.572 5.823 18.221 1.00 98.12 121 ILE A N 1
ATOM 922 C CA . ILE A 1 121 ? -10.778 6.634 19.140 1.00 98.12 121 ILE A CA 1
ATOM 923 C C . ILE A 1 121 ? -9.847 7.514 18.311 1.00 98.12 121 ILE A C 1
ATOM 925 O O . ILE A 1 121 ? -8.892 7.034 17.697 1.00 98.12 121 ILE A O 1
ATOM 929 N N . ASN A 1 122 ? -10.125 8.817 18.293 1.00 97.44 122 ASN A N 1
ATOM 930 C CA . ASN A 1 122 ? -9.259 9.791 17.642 1.00 97.44 122 ASN A CA 1
ATOM 931 C C . ASN A 1 122 ? -8.059 10.079 18.545 1.00 97.44 122 ASN A C 1
ATOM 933 O O . ASN A 1 122 ? -8.140 10.946 19.401 1.00 97.44 122 ASN A O 1
ATOM 937 N N . LYS A 1 123 ? -6.994 9.285 18.421 1.00 97.00 123 LYS A N 1
ATOM 938 C CA . LYS A 1 123 ? -5.776 9.408 19.225 1.00 97.00 123 LYS A CA 1
ATOM 939 C C . LYS A 1 123 ? -4.610 8.743 18.508 1.00 97.00 123 LYS A C 1
ATOM 941 O O . LYS A 1 123 ? -4.745 7.643 17.971 1.00 97.00 123 LYS A O 1
ATOM 946 N N . GLU A 1 124 ? -3.444 9.379 18.546 1.00 97.25 124 GLU A N 1
ATOM 947 C CA . GLU A 1 124 ? -2.208 8.725 18.124 1.00 97.25 124 GLU A CA 1
ATOM 948 C C . GLU A 1 124 ? -1.811 7.604 19.093 1.00 97.25 124 GLU A C 1
ATOM 950 O O . GLU A 1 124 ? -1.741 7.791 20.309 1.00 97.25 124 GLU A O 1
ATOM 955 N N . VAL A 1 125 ? -1.485 6.446 18.525 1.00 97.19 125 VAL A N 1
ATOM 956 C CA . VAL A 1 125 ? -0.823 5.355 19.235 1.00 97.19 125 VAL A CA 1
ATOM 957 C C . VAL A 1 125 ? 0.655 5.389 18.866 1.00 97.19 125 VAL A C 1
ATOM 959 O O . VAL A 1 125 ? 0.998 5.282 17.692 1.00 97.19 125 VAL A O 1
ATOM 962 N N . THR A 1 126 ? 1.525 5.561 19.859 1.00 95.62 126 THR A N 1
ATOM 963 C CA . THR A 1 126 ? 2.982 5.691 19.674 1.00 95.62 126 THR A CA 1
ATOM 964 C C . THR A 1 126 ? 3.744 4.405 19.985 1.00 95.62 126 THR A C 1
ATOM 966 O O . THR A 1 126 ? 4.898 4.270 19.594 1.00 95.62 126 THR A O 1
ATOM 969 N N . GLU A 1 127 ? 3.102 3.427 20.620 1.00 94.62 127 GLU A N 1
ATOM 970 C CA . GLU A 1 127 ? 3.658 2.110 20.930 1.00 94.62 127 GLU A CA 1
ATOM 971 C C . GLU A 1 127 ? 2.571 1.036 20.844 1.00 94.62 127 GLU A C 1
ATOM 973 O O . GLU A 1 127 ? 1.387 1.337 20.991 1.00 94.62 127 GLU A O 1
ATOM 978 N N . ILE A 1 128 ? 2.953 -0.217 20.576 1.00 92.62 128 ILE A N 1
ATOM 979 C CA . ILE A 1 128 ? 1.989 -1.321 20.647 1.00 92.62 128 ILE A CA 1
ATOM 980 C C . ILE A 1 128 ? 1.525 -1.426 22.108 1.00 92.62 128 ILE A C 1
ATOM 982 O O . ILE A 1 128 ? 2.386 -1.566 22.977 1.00 92.62 128 ILE A O 1
ATOM 986 N N . PRO A 1 129 ? 0.210 -1.355 22.390 1.00 91.44 129 PRO A N 1
ATOM 987 C CA . PRO A 1 129 ? -0.290 -1.433 23.755 1.00 91.44 129 PRO A CA 1
ATOM 988 C C . PRO A 1 129 ? 0.145 -2.732 24.437 1.00 91.44 129 PRO A C 1
ATOM 990 O O . PRO A 1 129 ? 0.012 -3.808 23.854 1.00 91.44 129 PRO A O 1
ATOM 993 N N . ASP A 1 130 ? 0.615 -2.632 25.680 1.00 90.25 130 ASP A N 1
ATOM 994 C CA . ASP A 1 130 ? 0.848 -3.798 26.530 1.00 90.25 130 ASP A CA 1
ATOM 995 C C . ASP A 1 130 ? -0.504 -4.325 27.034 1.00 90.25 130 ASP A C 1
ATOM 997 O O . ASP A 1 130 ? -1.142 -3.747 27.919 1.00 90.25 130 ASP A O 1
ATOM 1001 N N . THR A 1 131 ? -1.018 -5.358 26.370 1.00 89.94 131 THR A N 1
ATOM 1002 C CA . THR A 1 131 ? -2.347 -5.915 26.627 1.00 89.94 131 THR A CA 1
ATOM 1003 C C . THR A 1 131 ? -2.419 -7.387 26.231 1.00 89.94 131 THR A C 1
ATOM 1005 O O . THR A 1 131 ? -1.738 -7.835 25.313 1.00 89.94 131 THR A O 1
ATOM 1008 N N . GLU A 1 132 ? -3.306 -8.139 26.885 1.00 90.00 132 GLU A N 1
ATOM 1009 C CA . GLU A 1 132 ? -3.651 -9.511 26.488 1.00 90.00 132 GLU A CA 1
ATOM 1010 C C . GLU A 1 132 ? -4.602 -9.558 25.273 1.00 90.00 132 GLU A C 1
ATOM 1012 O O . GLU A 1 132 ? -4.846 -10.623 24.705 1.00 90.00 132 GLU A O 1
ATOM 1017 N N . SER A 1 133 ? -5.157 -8.410 24.862 1.00 92.62 133 SER A N 1
ATOM 1018 C CA . SER A 1 133 ? -6.023 -8.316 23.681 1.00 92.62 133 SER A CA 1
ATOM 1019 C C . SER A 1 133 ? -5.203 -8.391 22.385 1.00 92.62 133 SER A C 1
ATOM 1021 O O . SER A 1 133 ? -4.175 -7.724 22.277 1.00 92.62 133 SER A O 1
ATOM 1023 N N . PRO A 1 134 ? -5.651 -9.125 21.349 1.00 94.88 134 PRO A N 1
ATOM 1024 C CA . PRO A 1 134 ? -4.998 -9.082 20.046 1.00 94.88 134 PRO A CA 1
ATOM 1025 C C . PRO A 1 134 ? -4.976 -7.663 19.459 1.00 94.88 134 PRO A C 1
ATOM 1027 O O . PRO A 1 134 ? -5.974 -6.936 19.523 1.00 94.88 134 PRO A O 1
ATOM 1030 N N . VAL A 1 135 ? -3.851 -7.296 18.838 1.00 96.25 135 VAL A N 1
ATOM 1031 C CA . VAL A 1 135 ? -3.644 -5.988 18.201 1.00 96.25 135 VAL A CA 1
ATOM 1032 C C . VAL A 1 135 ? -3.408 -6.166 16.701 1.00 96.25 135 VAL A C 1
ATOM 1034 O O . VAL A 1 135 ? -2.517 -6.908 16.288 1.00 96.25 135 VAL A O 1
ATOM 1037 N N . ILE A 1 136 ? -4.182 -5.461 15.876 1.00 97.56 136 ILE A N 1
ATOM 1038 C CA . ILE A 1 136 ? -3.982 -5.355 14.427 1.00 97.56 136 ILE A CA 1
ATOM 1039 C C . ILE A 1 136 ? -3.313 -4.013 14.132 1.00 97.56 136 ILE A C 1
ATOM 1041 O O . ILE A 1 136 ? -3.876 -2.952 14.398 1.00 97.56 136 ILE A O 1
ATOM 1045 N N . VAL A 1 137 ? -2.121 -4.051 13.540 1.00 96.31 137 VAL A N 1
ATOM 1046 C CA . VAL A 1 137 ? -1.410 -2.848 13.092 1.00 96.31 137 VAL A CA 1
ATOM 1047 C C . VAL A 1 137 ? -1.742 -2.582 11.622 1.00 96.31 137 VAL A C 1
ATOM 1049 O O . VAL A 1 137 ? -1.339 -3.338 10.743 1.00 96.31 137 VAL A O 1
ATOM 1052 N N . ALA A 1 138 ? -2.476 -1.501 11.359 1.00 96.88 138 ALA A N 1
ATOM 1053 C CA . ALA A 1 138 ? -2.945 -1.065 10.042 1.00 96.88 138 ALA A CA 1
ATOM 1054 C C . ALA A 1 138 ? -2.631 0.428 9.783 1.00 96.88 138 ALA A C 1
ATOM 1056 O O . ALA A 1 138 ? -3.408 1.148 9.153 1.00 96.88 138 ALA A O 1
ATOM 1057 N N . SER A 1 139 ? -1.472 0.900 10.258 1.00 93.69 139 SER A N 1
ATOM 1058 C CA . SER A 1 139 ? -1.047 2.311 10.243 1.00 93.69 139 SER A CA 1
ATOM 1059 C C . SER A 1 139 ? -0.686 2.866 8.857 1.00 93.69 139 SER A C 1
ATOM 1061 O O . SER A 1 139 ? -0.486 4.070 8.704 1.00 93.69 139 SER A O 1
ATOM 1063 N N . GLY A 1 140 ? -0.637 2.009 7.834 1.00 89.50 140 GLY A N 1
ATOM 1064 C CA . GLY A 1 140 ? -0.404 2.403 6.446 1.00 89.50 140 GLY A CA 1
ATOM 1065 C C . GLY A 1 140 ? 1.031 2.874 6.151 1.00 89.50 140 GLY A C 1
ATOM 1066 O O . GLY A 1 140 ? 1.913 2.803 7.010 1.00 89.50 140 GLY A O 1
ATOM 1067 N N . PRO A 1 141 ? 1.283 3.362 4.922 1.00 84.12 141 PRO A N 1
ATOM 1068 C CA . PRO A 1 141 ? 2.625 3.752 4.480 1.00 84.12 141 PRO A CA 1
ATOM 1069 C C . PRO A 1 141 ? 3.157 5.004 5.193 1.00 84.12 141 PRO A C 1
ATOM 1071 O O . PRO A 1 141 ? 4.364 5.185 5.295 1.00 84.12 141 PRO A O 1
ATOM 1074 N N . LEU A 1 142 ? 2.267 5.852 5.719 1.00 87.00 142 LEU A N 1
ATOM 1075 C CA . LEU A 1 142 ? 2.602 7.070 6.468 1.00 87.00 142 LEU A CA 1
ATOM 1076 C C . LEU A 1 142 ? 2.461 6.848 7.979 1.00 87.00 142 LEU A C 1
ATOM 1078 O O . LEU A 1 142 ? 1.851 7.651 8.686 1.00 87.00 142 LEU A O 1
ATOM 1082 N N . THR A 1 143 ? 2.994 5.723 8.455 1.00 90.38 143 THR A N 1
ATOM 1083 C CA . THR A 1 143 ? 3.079 5.414 9.886 1.00 90.38 143 THR A CA 1
ATOM 1084 C C . THR A 1 143 ? 3.836 6.530 10.614 1.00 90.38 143 THR A C 1
ATOM 1086 O O . THR A 1 143 ? 4.855 7.006 10.112 1.00 90.38 143 THR A O 1
ATOM 1089 N N . SER A 1 144 ? 3.353 6.966 11.784 1.00 91.62 144 SER A N 1
ATOM 1090 C CA . SER A 1 144 ? 3.993 8.065 12.513 1.00 91.62 144 SER A CA 1
ATOM 1091 C C . SER A 1 144 ? 5.414 7.706 12.954 1.00 91.62 144 SER A C 1
ATOM 1093 O O . SER A 1 144 ? 5.714 6.546 13.244 1.00 91.62 144 SER A O 1
ATOM 1095 N N . ALA A 1 145 ? 6.296 8.708 13.008 1.00 89.00 145 ALA A N 1
ATOM 1096 C CA . ALA A 1 145 ? 7.705 8.504 13.344 1.00 89.00 145 ALA A CA 1
ATOM 1097 C C . ALA A 1 145 ? 7.887 7.834 14.717 1.00 89.00 145 ALA A C 1
ATOM 1099 O O . ALA A 1 145 ? 8.685 6.907 14.843 1.00 89.00 145 ALA A O 1
ATOM 1100 N N . ASP A 1 146 ? 7.098 8.248 15.714 1.00 91.81 146 ASP A N 1
ATOM 1101 C CA . ASP A 1 146 ? 7.142 7.688 17.068 1.00 91.81 146 ASP A CA 1
ATOM 1102 C C . ASP A 1 146 ? 6.729 6.208 17.080 1.00 91.81 146 ASP A C 1
ATOM 1104 O O . ASP A 1 146 ? 7.414 5.372 17.674 1.00 91.81 146 ASP A O 1
ATOM 1108 N N . PHE A 1 147 ? 5.657 5.854 16.358 1.00 93.12 147 PHE A N 1
ATOM 1109 C CA . PHE A 1 147 ? 5.209 4.465 16.252 1.00 93.12 147 PHE A CA 1
ATOM 1110 C C . PHE A 1 147 ? 6.204 3.600 15.471 1.00 93.12 147 PHE A C 1
ATOM 1112 O O . PHE A 1 147 ? 6.559 2.510 15.920 1.00 93.12 147 PHE A O 1
ATOM 1119 N N . ALA A 1 148 ? 6.730 4.094 14.346 1.00 89.44 148 ALA A N 1
ATOM 1120 C CA . ALA A 1 148 ? 7.760 3.403 13.571 1.00 89.44 148 ALA A CA 1
ATOM 1121 C C . ALA A 1 148 ? 9.028 3.142 14.407 1.00 89.44 148 ALA A C 1
ATOM 1123 O O . ALA A 1 148 ? 9.569 2.035 14.378 1.00 89.44 148 ALA A O 1
ATOM 1124 N N . ALA A 1 149 ? 9.465 4.120 15.208 1.00 88.19 149 ALA A N 1
ATOM 1125 C CA . ALA A 1 149 ? 10.613 3.988 16.104 1.00 88.19 149 ALA A CA 1
ATOM 1126 C C . ALA A 1 149 ? 10.391 2.975 17.242 1.00 88.19 149 ALA A C 1
ATOM 1128 O O . ALA A 1 149 ? 11.354 2.398 17.747 1.00 88.19 149 ALA A O 1
ATOM 1129 N N . ASN A 1 150 ? 9.148 2.728 17.658 1.00 89.75 150 ASN A N 1
ATOM 1130 C CA . ASN A 1 150 ? 8.838 1.649 18.598 1.00 89.75 150 ASN A CA 1
ATOM 1131 C C . ASN A 1 150 ? 8.704 0.286 17.903 1.00 89.75 150 ASN A C 1
ATOM 1133 O O . ASN A 1 150 ? 9.167 -0.721 18.443 1.00 89.75 150 ASN A O 1
ATOM 1137 N N . LEU A 1 151 ? 8.173 0.234 16.678 1.00 87.94 151 LEU A N 1
ATOM 1138 C CA . LEU A 1 151 ? 8.106 -1.004 15.895 1.00 87.94 151 LEU A CA 1
ATOM 1139 C C . LEU A 1 151 ? 9.492 -1.589 15.584 1.00 87.94 151 LEU A C 1
ATOM 1141 O O . LEU A 1 151 ? 9.646 -2.813 15.576 1.00 87.94 151 LEU A O 1
ATOM 1145 N N . THR A 1 152 ? 10.517 -0.762 15.356 1.00 84.31 152 THR A N 1
ATOM 1146 C CA . THR A 1 152 ? 11.897 -1.246 15.141 1.00 84.31 152 THR A CA 1
ATOM 1147 C C . THR A 1 152 ? 12.435 -2.009 16.353 1.00 84.31 152 THR A C 1
ATOM 1149 O O . THR A 1 152 ? 13.098 -3.035 16.186 1.00 84.31 152 THR A O 1
ATOM 1152 N N . LYS A 1 153 ? 12.090 -1.573 17.574 1.00 83.06 153 LYS A N 1
ATOM 1153 C CA . LYS A 1 153 ? 12.465 -2.256 18.823 1.00 83.06 153 LYS A CA 1
ATOM 1154 C C . LYS A 1 153 ? 11.825 -3.641 18.909 1.00 83.06 153 LYS A C 1
ATOM 1156 O O . LYS A 1 153 ? 12.515 -4.614 19.188 1.00 83.06 153 LYS A O 1
ATOM 1161 N N . ILE A 1 154 ? 10.526 -3.729 18.617 1.00 82.88 154 ILE A N 1
ATOM 1162 C CA . ILE A 1 154 ? 9.742 -4.971 18.721 1.00 82.88 154 ILE A CA 1
ATOM 1163 C C . ILE A 1 154 ? 10.146 -5.974 17.638 1.00 82.88 154 ILE A C 1
ATOM 1165 O O . ILE A 1 154 ? 10.341 -7.156 17.906 1.00 82.88 154 ILE A O 1
ATOM 1169 N N . THR A 1 155 ? 10.302 -5.504 16.402 1.00 82.12 155 THR A N 1
ATOM 1170 C CA . THR A 1 155 ? 10.669 -6.363 15.267 1.00 82.12 155 THR A CA 1
ATOM 1171 C C . THR A 1 155 ? 12.152 -6.735 15.252 1.00 82.12 155 THR A C 1
ATOM 1173 O O . THR A 1 155 ? 12.560 -7.552 14.426 1.00 82.12 155 THR A O 1
ATOM 1176 N N . MET A 1 156 ? 12.967 -6.132 16.130 1.00 79.50 156 MET A N 1
ATOM 1177 C CA . MET A 1 156 ? 14.433 -6.205 16.113 1.00 79.50 156 MET A CA 1
ATOM 1178 C C . MET A 1 156 ? 15.033 -5.828 14.745 1.00 79.50 156 MET A C 1
ATOM 1180 O O . MET A 1 156 ? 16.127 -6.265 14.381 1.00 79.50 156 MET A O 1
ATOM 1184 N N . ARG A 1 157 ? 14.320 -5.005 13.964 1.00 74.88 157 ARG A N 1
ATOM 1185 C CA . ARG A 1 157 ? 14.762 -4.520 12.653 1.00 74.88 157 ARG A CA 1
ATOM 1186 C C . ARG A 1 157 ? 15.201 -3.074 12.772 1.00 74.88 157 ARG A C 1
ATOM 1188 O O . ARG A 1 157 ? 14.477 -2.242 13.297 1.00 74.88 157 ARG A O 1
ATOM 1195 N N . LYS A 1 158 ? 16.374 -2.762 12.221 1.00 63.88 158 LYS A N 1
ATOM 1196 C CA . LYS A 1 158 ? 16.933 -1.400 12.249 1.00 63.88 158 LYS A CA 1
ATOM 1197 C C . LYS A 1 158 ? 16.163 -0.414 11.368 1.00 63.88 158 LYS A C 1
ATOM 1199 O O . LYS A 1 158 ? 16.159 0.772 11.660 1.00 63.88 158 LYS A O 1
ATOM 1204 N N . ASN A 1 159 ? 15.515 -0.915 10.319 1.00 62.12 159 ASN A N 1
ATOM 1205 C CA . ASN A 1 159 ? 14.950 -0.112 9.246 1.00 62.12 159 ASN A CA 1
ATOM 1206 C C . ASN A 1 159 ? 13.529 -0.594 8.924 1.00 62.12 159 ASN A C 1
ATOM 1208 O O . ASN A 1 159 ? 13.338 -1.755 8.557 1.00 62.12 159 ASN A O 1
ATOM 1212 N N . LEU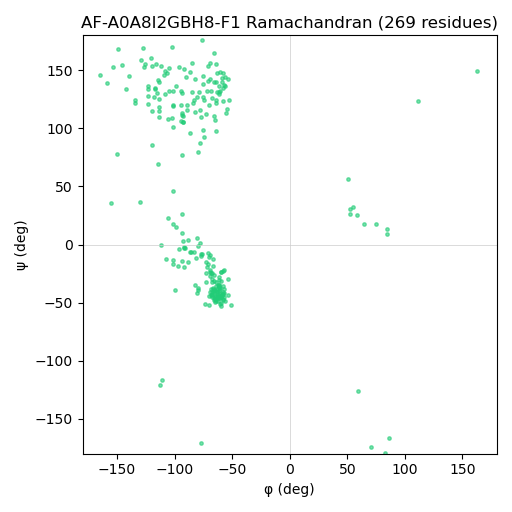 A 1 160 ? 12.555 0.306 9.042 1.00 64.31 160 LEU A N 1
ATOM 1213 C CA . LEU A 1 160 ? 11.189 0.150 8.541 1.00 64.31 160 LEU A CA 1
ATOM 1214 C C . LEU A 1 160 ? 10.961 1.278 7.535 1.00 64.31 160 LEU A C 1
ATOM 1216 O O . LEU A 1 160 ? 10.503 2.355 7.898 1.00 64.31 160 LEU A O 1
ATOM 1220 N N . PHE A 1 161 ? 11.357 1.045 6.287 1.00 58.25 161 PHE A N 1
ATOM 1221 C CA . PHE A 1 161 ? 11.136 1.989 5.197 1.00 58.25 161 PHE A CA 1
ATOM 1222 C C . PHE A 1 161 ? 10.164 1.388 4.193 1.00 58.25 161 PHE A C 1
ATOM 1224 O O . PHE A 1 161 ? 10.249 0.202 3.870 1.00 58.25 161 PHE A O 1
ATOM 1231 N N . PHE A 1 162 ? 9.266 2.227 3.689 1.00 55.50 162 PHE A N 1
ATOM 1232 C CA . PHE A 1 162 ? 8.401 1.909 2.565 1.00 55.50 162 PHE A CA 1
ATOM 1233 C C . PHE A 1 162 ? 8.926 2.670 1.347 1.00 55.50 162 PHE A C 1
ATOM 1235 O O . PHE A 1 162 ? 8.794 3.888 1.281 1.00 55.50 162 PHE A O 1
ATOM 1242 N N . TYR A 1 163 ? 9.525 1.949 0.401 1.00 58.72 163 TYR A N 1
ATOM 1243 C CA . TYR A 1 163 ? 9.760 2.438 -0.956 1.00 58.72 163 TYR A CA 1
ATOM 1244 C C . TYR A 1 163 ? 8.982 1.547 -1.906 1.00 58.72 163 TYR A C 1
ATOM 1246 O O . TYR A 1 163 ? 9.043 0.322 -1.790 1.00 58.72 163 TYR A O 1
ATOM 1254 N N . ASP A 1 164 ? 8.268 2.160 -2.840 1.00 55.66 164 ASP A N 1
ATOM 1255 C CA . ASP A 1 164 ? 7.725 1.443 -3.980 1.00 55.66 164 ASP A CA 1
ATOM 1256 C C . ASP A 1 164 ? 8.743 1.545 -5.122 1.00 55.66 164 ASP A C 1
ATOM 1258 O O . ASP A 1 164 ? 8.951 2.613 -5.695 1.00 55.66 164 ASP A O 1
ATOM 1262 N N . ALA A 1 165 ? 9.453 0.451 -5.394 1.00 58.81 165 ALA A N 1
ATOM 1263 C CA . ALA A 1 165 ? 10.370 0.351 -6.523 1.00 58.81 165 ALA A CA 1
ATOM 1264 C C . ALA A 1 165 ? 9.608 -0.255 -7.705 1.00 58.81 165 ALA A C 1
ATOM 1266 O O . ALA A 1 165 ? 9.718 -1.449 -7.995 1.00 58.81 165 ALA A O 1
ATOM 1267 N N . THR A 1 166 ? 8.783 0.561 -8.360 1.00 65.25 166 THR A N 1
ATOM 1268 C CA . THR A 1 166 ? 8.058 0.125 -9.556 1.00 65.25 166 THR A CA 1
ATOM 1269 C C . THR A 1 166 ? 8.942 0.227 -10.791 1.00 65.25 166 THR A C 1
ATOM 1271 O O . THR A 1 166 ? 9.747 1.142 -10.946 1.00 65.25 166 THR A O 1
ATOM 1274 N N . THR A 1 167 ? 8.789 -0.746 -11.685 1.00 78.50 167 THR A N 1
ATOM 1275 C CA . THR A 1 167 ? 9.374 -0.712 -13.029 1.00 78.50 167 THR A CA 1
ATOM 1276 C C . THR A 1 167 ? 8.250 -0.496 -14.042 1.00 78.50 167 THR A C 1
ATOM 1278 O O . THR A 1 167 ? 7.118 -0.914 -13.776 1.00 78.50 167 THR A O 1
ATOM 1281 N N . PRO A 1 168 ? 8.510 0.166 -15.183 1.00 82.88 168 PRO A N 1
ATOM 1282 C CA . PRO A 1 168 ? 7.510 0.305 -16.235 1.00 82.88 168 PRO A CA 1
ATOM 1283 C C . PRO A 1 168 ? 7.014 -1.065 -16.715 1.00 82.88 168 PRO A C 1
ATOM 1285 O O . PRO A 1 168 ? 7.810 -1.978 -16.925 1.00 82.88 168 PRO A O 1
ATOM 1288 N N . ILE A 1 169 ? 5.702 -1.191 -16.919 1.00 83.25 169 ILE A N 1
ATOM 1289 C CA . ILE A 1 169 ? 5.070 -2.379 -17.504 1.00 83.25 169 ILE A CA 1
ATOM 1290 C C . ILE A 1 169 ? 4.612 -2.013 -18.914 1.00 83.25 169 ILE A C 1
ATOM 1292 O O . ILE A 1 169 ? 3.934 -1.002 -19.100 1.00 83.25 169 ILE A O 1
ATOM 1296 N N . ILE A 1 170 ? 4.975 -2.836 -19.896 1.00 87.38 170 ILE A N 1
ATOM 1297 C CA . ILE A 1 170 ? 4.544 -2.688 -21.289 1.00 87.38 170 ILE A CA 1
ATOM 1298 C C . ILE A 1 170 ? 3.602 -3.828 -21.675 1.00 87.38 170 ILE A C 1
ATOM 1300 O O . ILE A 1 170 ? 3.655 -4.914 -21.099 1.00 87.38 170 ILE A O 1
ATOM 1304 N N . SER A 1 171 ? 2.733 -3.581 -22.651 1.00 89.19 171 SER A N 1
ATOM 1305 C CA . SER A 1 171 ? 1.822 -4.604 -23.162 1.00 89.19 171 SER A CA 1
ATOM 1306 C C . SER A 1 171 ? 2.567 -5.544 -24.116 1.00 89.19 171 SER A C 1
ATOM 1308 O O . SER A 1 171 ? 3.281 -5.080 -25.006 1.00 89.19 171 SER A O 1
ATOM 1310 N N . ALA A 1 172 ? 2.424 -6.861 -23.939 1.00 84.44 172 ALA A N 1
ATOM 1311 C CA . ALA A 1 172 ? 3.171 -7.857 -24.719 1.00 84.44 172 ALA A CA 1
ATOM 1312 C C . ALA A 1 172 ? 2.916 -7.766 -26.236 1.00 84.44 172 ALA A C 1
ATOM 1314 O O . ALA A 1 172 ? 3.818 -8.015 -27.026 1.00 84.44 172 ALA A O 1
ATOM 1315 N N . ASP A 1 173 ? 1.717 -7.354 -26.648 1.00 92.25 173 ASP A N 1
ATOM 1316 C CA . ASP A 1 173 ? 1.339 -7.141 -28.052 1.00 92.25 173 ASP A CA 1
ATOM 1317 C C . ASP A 1 173 ? 2.022 -5.928 -28.708 1.00 92.25 173 ASP A C 1
ATOM 1319 O O . ASP A 1 173 ? 1.977 -5.785 -29.927 1.00 92.25 173 ASP A O 1
ATOM 1323 N N . THR A 1 174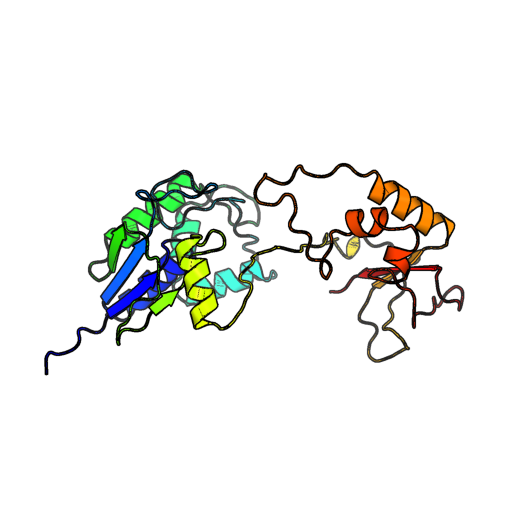 ? 2.688 -5.074 -27.925 1.00 93.94 174 THR A N 1
ATOM 1324 C CA . THR A 1 174 ? 3.489 -3.951 -28.441 1.00 93.94 174 THR A CA 1
ATOM 1325 C C . THR A 1 174 ? 4.960 -4.310 -28.663 1.00 93.94 174 THR A C 1
ATOM 1327 O O . THR A 1 174 ? 5.728 -3.478 -29.148 1.00 93.94 174 THR A O 1
ATOM 1330 N N . ILE A 1 175 ? 5.370 -5.537 -28.319 1.00 92.50 175 ILE A N 1
ATOM 1331 C CA . ILE A 1 175 ? 6.747 -6.008 -28.484 1.00 92.50 175 ILE A CA 1
ATOM 1332 C C . ILE A 1 175 ? 6.955 -6.491 -29.922 1.00 92.50 175 ILE A C 1
ATOM 1334 O O . ILE A 1 175 ? 6.276 -7.395 -30.405 1.00 92.50 175 ILE A O 1
ATOM 1338 N N . ASP A 1 176 ? 7.953 -5.914 -30.588 1.00 95.38 176 ASP A N 1
ATOM 1339 C CA . ASP A 1 176 ? 8.470 -6.417 -31.858 1.00 95.38 176 ASP A CA 1
ATOM 1340 C C . ASP A 1 176 ? 9.313 -7.679 -31.604 1.00 95.38 176 ASP A C 1
ATOM 1342 O O . ASP A 1 176 ? 10.509 -7.607 -31.300 1.00 95.38 176 ASP A O 1
ATOM 1346 N N . PHE A 1 177 ? 8.668 -8.848 -31.692 1.00 92.88 177 PHE A N 1
ATOM 1347 C CA . PHE A 1 177 ? 9.310 -10.132 -31.405 1.00 92.88 177 PHE A CA 1
ATOM 1348 C C . PHE A 1 177 ? 10.411 -10.513 -32.407 1.00 92.88 177 PHE A C 1
ATOM 1350 O O . PHE A 1 177 ? 11.234 -11.377 -32.107 1.00 92.88 177 PHE A O 1
ATOM 1357 N N . ASP A 1 178 ? 10.510 -9.817 -33.544 1.00 94.31 178 ASP A N 1
ATOM 1358 C CA . ASP A 1 178 ? 11.617 -9.985 -34.482 1.00 94.31 178 ASP A CA 1
ATOM 1359 C C . ASP A 1 178 ? 12.905 -9.301 -34.000 1.00 94.31 178 ASP A C 1
ATOM 1361 O O . ASP A 1 178 ? 13.962 -9.499 -34.597 1.00 94.31 178 ASP A O 1
ATOM 1365 N N . LYS A 1 179 ? 12.883 -8.516 -32.920 1.00 93.62 179 LYS A N 1
ATOM 1366 C CA . LYS A 1 179 ? 14.082 -7.843 -32.381 1.00 93.62 179 LYS A CA 1
ATOM 1367 C C . LYS A 1 179 ? 14.541 -8.371 -31.028 1.00 93.62 179 LYS A C 1
ATOM 1369 O O . LYS A 1 179 ? 15.532 -7.888 -30.491 1.00 93.62 179 LYS A O 1
ATOM 1374 N N . VAL A 1 180 ? 13.841 -9.355 -30.479 1.00 95.31 180 VAL A N 1
ATOM 1375 C CA . VAL A 1 180 ? 14.084 -9.893 -29.136 1.00 95.31 180 VAL A CA 1
ATOM 1376 C C . VAL A 1 180 ? 14.236 -11.408 -29.198 1.00 95.31 180 VAL A C 1
ATOM 1378 O O . VAL A 1 180 ? 13.951 -12.032 -30.220 1.00 95.31 180 VAL A O 1
ATOM 1381 N N . PHE A 1 181 ? 14.674 -12.016 -28.100 1.00 93.75 181 PHE A N 1
ATOM 1382 C CA . PHE A 1 181 ? 14.722 -13.472 -27.987 1.00 93.75 181 PHE A CA 1
ATOM 1383 C C . PHE A 1 181 ? 14.278 -13.957 -26.607 1.00 93.75 181 PHE A C 1
ATOM 1385 O O . PHE A 1 181 ? 14.541 -13.320 -25.584 1.00 93.75 181 PHE A O 1
ATOM 1392 N N . MET A 1 182 ? 13.613 -15.111 -26.579 1.00 90.62 182 MET A N 1
ATOM 1393 C CA . MET A 1 182 ? 13.231 -15.786 -25.341 1.00 90.62 182 MET A CA 1
ATOM 1394 C C . MET A 1 182 ? 14.404 -16.624 -24.843 1.00 90.62 182 MET A C 1
ATOM 1396 O O . MET A 1 182 ? 14.883 -17.489 -25.573 1.00 90.62 182 MET A O 1
ATOM 1400 N N . ALA A 1 183 ? 14.876 -16.376 -23.623 1.00 86.06 183 ALA A N 1
ATOM 1401 C CA . ALA A 1 183 ? 15.934 -17.183 -23.019 1.00 86.06 183 ALA A CA 1
ATOM 1402 C C . ALA A 1 183 ? 16.046 -16.958 -21.512 1.00 86.06 183 ALA A C 1
ATOM 1404 O O . ALA A 1 183 ? 15.933 -15.831 -21.024 1.00 86.06 183 ALA A O 1
ATOM 1405 N N . SER A 1 184 ? 16.393 -18.031 -20.807 1.00 78.81 184 SER A N 1
ATOM 1406 C CA . SER A 1 184 ? 16.910 -17.988 -19.442 1.00 78.81 184 SER A CA 1
ATOM 1407 C C . SER A 1 184 ? 18.439 -18.040 -19.455 1.00 78.81 184 SER A C 1
ATOM 1409 O O . SER A 1 184 ? 19.067 -18.560 -20.379 1.00 78.81 184 SER A O 1
ATOM 1411 N N . ARG A 1 185 ? 19.077 -17.477 -18.425 1.00 77.44 185 ARG A N 1
ATOM 1412 C CA . ARG A 1 185 ? 20.546 -17.430 -18.358 1.00 77.44 185 ARG A CA 1
ATOM 1413 C C . ARG A 1 185 ? 21.136 -18.835 -18.232 1.00 77.44 185 ARG A C 1
ATOM 1415 O O . ARG A 1 185 ? 20.655 -19.645 -17.444 1.00 77.44 185 ARG A O 1
ATOM 1422 N N . TYR A 1 186 ? 22.244 -19.065 -18.932 1.00 79.88 186 TYR A N 1
ATOM 1423 C CA . TYR A 1 186 ? 22.987 -20.326 -18.988 1.00 79.88 186 TYR A CA 1
ATOM 1424 C C . TYR A 1 186 ? 22.158 -21.510 -19.489 1.00 79.88 186 TYR A C 1
ATOM 1426 O O . TYR A 1 186 ? 22.460 -22.643 -19.117 1.00 79.88 186 TYR A O 1
ATOM 1434 N N . ASP A 1 187 ? 21.114 -21.238 -20.277 1.00 71.38 187 ASP A N 1
ATOM 1435 C CA . ASP A 1 187 ? 20.194 -22.257 -20.792 1.00 71.38 187 ASP A CA 1
ATOM 1436 C C . ASP A 1 187 ? 19.569 -23.115 -19.670 1.00 71.38 187 ASP A C 1
ATOM 1438 O O . ASP A 1 187 ? 19.349 -24.318 -19.792 1.00 71.38 187 ASP A O 1
ATOM 1442 N N . LYS A 1 188 ? 19.355 -22.500 -18.496 1.00 52.78 188 LYS A N 1
ATOM 1443 C CA . LYS A 1 188 ? 18.780 -23.170 -17.327 1.00 52.78 188 LYS A CA 1
ATOM 1444 C C . LYS A 1 188 ? 17.269 -22.979 -17.293 1.00 52.78 188 LYS A C 1
ATOM 1446 O O . LYS A 1 188 ? 16.806 -21.895 -16.947 1.00 52.78 188 LYS A O 1
ATOM 1451 N N . GLY A 1 189 ? 16.537 -24.065 -17.523 1.00 60.38 189 GLY A N 1
ATOM 1452 C CA . GLY A 1 189 ? 15.079 -24.105 -17.395 1.00 60.38 189 GLY A CA 1
ATOM 1453 C C . GLY A 1 189 ? 14.346 -23.654 -18.657 1.00 60.38 189 GLY A C 1
ATOM 1454 O O . GLY A 1 189 ? 14.939 -23.575 -19.730 1.00 60.38 189 GLY A O 1
ATOM 1455 N N . GLU A 1 190 ? 13.047 -23.392 -18.520 1.00 63.03 190 GLU A N 1
ATOM 1456 C CA . GLU A 1 190 ? 12.225 -22.843 -19.600 1.00 63.03 190 GLU A CA 1
ATOM 1457 C C . GLU A 1 190 ? 12.614 -21.382 -19.896 1.00 63.03 190 GLU A C 1
ATOM 1459 O O . GLU A 1 190 ? 13.235 -20.687 -19.082 1.00 63.03 190 GLU A O 1
ATOM 1464 N N . ALA A 1 191 ? 12.331 -20.929 -21.118 1.00 70.31 191 ALA A N 1
ATOM 1465 C CA . ALA A 1 191 ? 12.682 -19.593 -21.584 1.00 70.31 191 ALA A CA 1
ATOM 1466 C C . ALA A 1 191 ? 11.672 -18.556 -21.059 1.00 70.31 191 ALA A C 1
ATOM 1468 O O . ALA A 1 191 ? 10.781 -18.129 -21.785 1.00 70.31 191 AL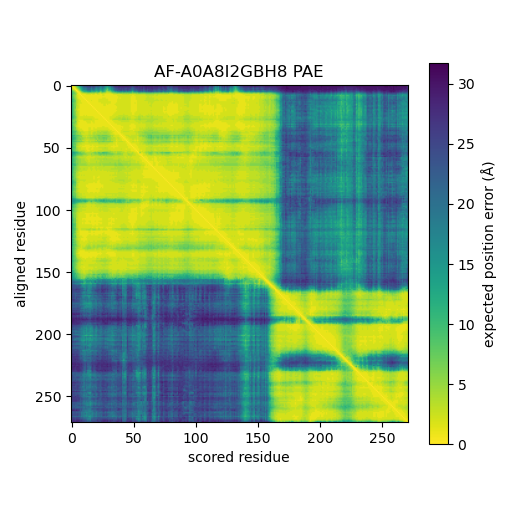A A O 1
ATOM 1469 N N . ASP A 1 192 ? 11.841 -18.148 -19.801 1.00 77.44 192 ASP A N 1
ATOM 1470 C CA . ASP A 1 192 ? 10.855 -17.348 -19.051 1.00 77.44 192 ASP A CA 1
ATOM 1471 C C . ASP A 1 192 ? 10.983 -15.826 -19.249 1.00 77.44 192 ASP A C 1
ATOM 1473 O O . ASP A 1 192 ? 10.160 -15.052 -18.756 1.00 77.44 192 ASP A O 1
ATOM 1477 N N . PHE A 1 193 ? 12.024 -15.371 -19.952 1.00 80.75 193 PHE A N 1
ATOM 1478 C CA . PHE A 1 193 ? 12.321 -13.949 -20.128 1.00 80.75 193 PHE A CA 1
ATOM 1479 C C . PHE A 1 193 ? 12.390 -13.565 -21.601 1.00 80.75 193 PHE A C 1
ATOM 1481 O O . PHE A 1 193 ? 13.064 -14.232 -22.390 1.00 80.75 193 PHE A O 1
ATOM 1488 N N . VAL A 1 194 ? 11.775 -12.429 -21.938 1.00 91.31 194 VAL A N 1
ATOM 1489 C CA . VAL A 1 194 ? 12.028 -11.716 -23.197 1.00 91.31 194 VAL A CA 1
ATOM 1490 C C . VAL A 1 194 ? 13.304 -10.900 -23.014 1.00 91.31 194 VAL A C 1
ATOM 1492 O O . VAL A 1 194 ? 13.416 -10.122 -22.068 1.00 91.31 194 VAL A O 1
ATOM 1495 N N . ASN A 1 195 ? 14.267 -11.056 -23.914 1.00 93.38 195 ASN A N 1
ATOM 1496 C CA . ASN A 1 195 ? 15.551 -10.367 -23.867 1.00 93.38 195 ASN A CA 1
ATOM 1497 C C . ASN A 1 195 ? 15.659 -9.405 -25.051 1.00 93.38 195 ASN A C 1
ATOM 1499 O O . ASN A 1 195 ? 15.649 -9.842 -26.202 1.00 93.38 195 ASN A O 1
ATOM 1503 N N . ILE A 1 196 ? 15.783 -8.108 -24.766 1.00 96.50 196 ILE A N 1
ATOM 1504 C CA . ILE A 1 196 ? 16.088 -7.072 -25.759 1.00 96.50 196 ILE A CA 1
ATOM 1505 C C . ILE A 1 196 ? 17.613 -6.888 -25.774 1.00 96.50 196 ILE A C 1
ATOM 1507 O O . ILE A 1 196 ? 18.149 -6.323 -24.812 1.00 96.50 196 ILE A O 1
ATOM 1511 N N . PRO A 1 197 ? 18.333 -7.381 -26.799 1.00 96.94 197 PRO A N 1
ATOM 1512 C CA . PRO A 1 197 ? 19.768 -7.163 -26.908 1.00 96.94 197 PRO A CA 1
ATOM 1513 C C . PRO A 1 197 ? 20.063 -5.704 -27.259 1.00 96.94 197 PRO A C 1
ATOM 1515 O O . PRO A 1 197 ? 19.380 -5.108 -28.088 1.00 96.94 197 PRO A O 1
ATOM 1518 N N . LEU A 1 198 ? 21.112 -5.158 -26.650 1.00 97.00 198 LEU A N 1
ATOM 1519 C CA . LEU A 1 198 ? 21.704 -3.883 -27.038 1.00 97.00 198 LEU A CA 1
ATOM 1520 C C . LEU A 1 198 ? 23.137 -4.129 -27.507 1.00 97.00 198 LEU A C 1
ATOM 1522 O O . LEU A 1 198 ? 23.900 -4.846 -26.843 1.00 97.00 198 LEU A O 1
ATOM 1526 N N . ASP A 1 199 ? 23.502 -3.522 -28.632 1.00 95.81 199 ASP A N 1
ATOM 1527 C CA . ASP A 1 199 ? 24.905 -3.363 -29.005 1.00 95.81 199 ASP A CA 1
ATOM 1528 C C . ASP A 1 199 ? 25.579 -2.238 -28.190 1.00 95.81 199 ASP A C 1
ATOM 1530 O O . ASP A 1 199 ? 24.956 -1.577 -27.354 1.00 95.81 199 ASP A O 1
ATOM 1534 N N . GLU A 1 200 ? 26.887 -2.051 -28.381 1.00 95.88 200 GLU A N 1
ATOM 1535 C CA . GLU A 1 200 ? 27.648 -1.045 -27.632 1.00 95.88 200 GLU A CA 1
ATOM 1536 C C . GLU A 1 200 ? 27.183 0.390 -27.923 1.00 95.88 200 GLU A C 1
ATOM 1538 O O . GLU A 1 200 ? 27.170 1.224 -27.017 1.00 95.88 200 GLU A O 1
ATOM 1543 N N . VAL A 1 201 ? 26.784 0.691 -29.161 1.00 97.31 201 VAL A N 1
ATOM 1544 C CA . VAL A 1 201 ? 26.333 2.034 -29.551 1.00 97.31 201 VAL A CA 1
ATOM 1545 C C . VAL A 1 201 ? 24.985 2.322 -28.898 1.00 97.31 201 VAL A C 1
ATOM 1547 O O . VAL A 1 201 ? 24.865 3.297 -28.159 1.00 97.31 201 VAL A O 1
ATOM 1550 N N . GLN A 1 202 ? 24.022 1.413 -29.065 1.00 96.94 202 GLN A N 1
ATOM 1551 C CA . GLN A 1 202 ? 22.688 1.500 -28.473 1.00 96.94 202 GLN A CA 1
ATOM 1552 C C . GLN A 1 202 ? 22.741 1.593 -26.947 1.00 96.94 202 GLN A C 1
ATOM 1554 O O . GLN A 1 202 ? 22.003 2.366 -26.341 1.00 96.94 202 GLN A O 1
ATOM 1559 N N . TYR A 1 203 ? 23.622 0.820 -26.304 1.00 97.25 203 TYR A N 1
ATOM 1560 C CA . TYR A 1 203 ? 23.799 0.886 -24.857 1.00 97.25 203 TYR A CA 1
ATOM 1561 C C . TYR A 1 203 ? 24.323 2.253 -24.406 1.00 97.25 203 TYR A C 1
ATOM 1563 O O . TYR A 1 203 ? 23.805 2.818 -23.443 1.00 97.25 203 TYR A O 1
ATOM 1571 N N . ASN A 1 204 ? 25.342 2.791 -25.079 1.00 96.88 204 ASN A N 1
ATOM 1572 C CA . ASN A 1 204 ? 25.924 4.079 -24.705 1.00 96.88 204 ASN A CA 1
ATOM 1573 C C . ASN A 1 204 ? 24.934 5.234 -24.913 1.00 96.88 204 ASN A C 1
ATOM 1575 O O . ASN A 1 204 ? 24.852 6.113 -24.053 1.00 96.88 204 ASN A O 1
ATOM 1579 N N . GLU A 1 205 ? 24.154 5.203 -25.997 1.00 97.19 205 GLU A N 1
ATOM 1580 C CA . GLU A 1 205 ? 23.052 6.144 -26.234 1.00 97.19 205 GLU A CA 1
ATOM 1581 C C . GLU A 1 205 ? 21.999 6.037 -25.125 1.00 97.19 205 GLU A C 1
ATOM 1583 O O . GLU A 1 205 ? 21.711 7.026 -24.454 1.00 97.19 205 GLU A O 1
ATOM 1588 N N . PHE A 1 206 ? 21.529 4.822 -24.822 1.00 95.81 206 PHE A N 1
ATOM 1589 C CA . PHE A 1 206 ? 20.547 4.580 -23.763 1.00 95.81 206 PHE A CA 1
ATOM 1590 C C . PHE A 1 206 ? 21.011 5.087 -22.388 1.00 95.81 206 PHE A C 1
ATOM 1592 O O . PHE A 1 206 ? 20.252 5.737 -21.672 1.00 95.81 206 PHE A O 1
ATOM 1599 N N . VAL A 1 207 ? 22.262 4.815 -22.004 1.00 95.62 207 VAL A N 1
ATOM 1600 C CA . VAL A 1 207 ? 22.838 5.289 -20.733 1.00 95.62 207 VAL A CA 1
ATOM 1601 C C . VAL A 1 207 ? 22.914 6.815 -20.697 1.00 95.62 207 VAL A C 1
ATOM 1603 O O . VAL A 1 207 ? 22.637 7.414 -19.655 1.00 95.62 207 VAL A O 1
ATOM 1606 N N . SER A 1 208 ? 23.301 7.441 -21.812 1.00 94.56 208 SER A N 1
ATOM 1607 C CA . SER A 1 208 ? 23.415 8.895 -21.919 1.00 94.56 208 SER A CA 1
ATOM 1608 C C . SER A 1 208 ? 22.051 9.567 -21.773 1.00 94.56 208 SER A C 1
ATOM 1610 O O . SER A 1 208 ? 21.902 10.449 -20.922 1.00 94.56 208 SER A O 1
ATOM 1612 N N . ASP A 1 209 ? 21.055 9.083 -22.514 1.00 94.69 209 ASP A N 1
ATOM 1613 C CA . ASP A 1 209 ? 19.683 9.585 -22.472 1.00 94.69 209 ASP A CA 1
ATOM 1614 C C . ASP A 1 209 ? 19.081 9.423 -21.077 1.00 94.69 209 ASP A C 1
ATOM 1616 O O . ASP A 1 209 ? 18.509 10.359 -20.519 1.00 94.69 209 ASP A O 1
ATOM 1620 N N . LEU A 1 210 ? 19.280 8.261 -20.454 1.00 92.38 210 LEU A N 1
ATOM 1621 C CA . LEU A 1 210 ? 18.756 7.976 -19.125 1.00 92.38 210 LEU A CA 1
ATOM 1622 C C . LEU A 1 210 ? 19.401 8.850 -18.036 1.00 92.38 210 LEU A C 1
ATOM 1624 O O . LEU A 1 210 ? 18.725 9.294 -17.109 1.00 92.38 210 LEU A O 1
ATOM 1628 N N . ALA A 1 211 ? 20.703 9.134 -18.139 1.00 90.06 211 ALA A N 1
ATOM 1629 C CA . ALA A 1 211 ? 21.394 10.017 -17.200 1.00 90.06 211 ALA A CA 1
ATOM 1630 C C . ALA A 1 211 ? 20.926 11.483 -17.314 1.00 90.06 211 ALA A C 1
ATOM 1632 O O . ALA A 1 211 ? 20.915 12.206 -16.301 1.00 90.06 211 ALA A O 1
ATOM 1633 N N . ALA A 1 212 ? 20.544 11.898 -18.527 1.00 91.25 212 ALA A N 1
ATOM 1634 C CA . ALA A 1 212 ? 20.059 13.233 -18.867 1.00 91.25 212 ALA A CA 1
ATOM 1635 C C . ALA A 1 212 ? 18.539 13.412 -18.697 1.00 91.25 212 ALA A C 1
ATOM 1637 O O . ALA A 1 212 ? 18.077 14.552 -18.655 1.00 91.25 212 ALA A O 1
ATOM 1638 N N . ALA A 1 213 ? 17.778 12.321 -18.576 1.00 89.31 213 ALA A N 1
ATOM 1639 C CA . ALA A 1 213 ? 16.322 12.341 -18.505 1.00 89.31 213 ALA A CA 1
ATOM 1640 C C . ALA A 1 213 ? 15.780 13.222 -17.367 1.00 89.31 213 ALA A C 1
ATOM 1642 O O . ALA A 1 213 ? 16.344 13.291 -16.265 1.00 89.31 213 ALA A O 1
ATOM 1643 N N . GLU A 1 214 ? 14.646 13.873 -17.639 1.00 86.25 214 GLU A N 1
ATOM 1644 C CA . GLU A 1 214 ? 13.898 14.625 -16.637 1.00 86.25 214 GLU A CA 1
ATOM 1645 C C . GLU A 1 214 ? 13.425 13.695 -15.518 1.00 86.25 214 GLU A C 1
ATOM 1647 O O . GLU A 1 214 ? 12.932 12.591 -15.756 1.00 86.25 214 GLU A O 1
ATOM 1652 N N . LYS A 1 215 ? 13.569 14.161 -14.278 1.00 80.19 215 LYS A N 1
ATOM 1653 C CA . LYS A 1 215 ? 13.165 13.419 -13.086 1.00 80.19 215 LYS A CA 1
ATOM 1654 C C . LYS A 1 215 ? 12.025 14.154 -12.415 1.00 80.19 215 LYS A C 1
ATOM 1656 O O . LYS A 1 215 ? 12.051 15.380 -12.314 1.00 80.19 215 LYS A O 1
ATOM 1661 N N . VAL A 1 216 ? 11.064 13.397 -11.898 1.00 75.56 216 VAL A N 1
ATOM 1662 C CA . VAL A 1 216 ? 10.089 13.962 -10.967 1.00 75.56 216 VAL A CA 1
ATOM 1663 C C . VAL A 1 216 ? 10.856 14.466 -9.751 1.00 75.56 216 VAL A C 1
ATOM 1665 O O . VAL A 1 216 ? 11.684 13.749 -9.184 1.00 75.56 216 VAL A O 1
ATOM 1668 N N . GLU A 1 217 ? 10.602 15.711 -9.359 1.00 68.25 217 GLU A N 1
ATOM 1669 C CA . GLU A 1 217 ? 11.167 16.235 -8.127 1.00 68.25 217 GLU A CA 1
ATOM 1670 C C . GLU A 1 217 ? 10.576 15.461 -6.947 1.00 68.25 217 GLU A C 1
ATOM 1672 O O . GLU A 1 217 ? 9.385 15.559 -6.643 1.00 68.25 217 GLU A O 1
ATOM 1677 N N . LEU A 1 218 ? 11.421 14.658 -6.304 1.00 65.75 218 LEU A N 1
ATOM 1678 C CA . LEU A 1 218 ? 11.079 13.960 -5.072 1.00 65.75 218 LEU A CA 1
ATOM 1679 C C . LEU A 1 218 ? 10.693 14.984 -3.999 1.00 65.75 218 LEU A C 1
ATOM 1681 O O . LEU A 1 218 ? 11.300 16.056 -3.920 1.00 65.75 218 LEU A O 1
ATOM 1685 N N . LYS A 1 219 ? 9.708 14.677 -3.150 1.00 59.78 219 LYS A N 1
ATOM 1686 C CA . LYS A 1 219 ? 9.395 15.542 -1.998 1.00 59.78 219 LYS A CA 1
ATOM 1687 C C . LYS A 1 219 ? 10.592 15.572 -1.047 1.00 59.78 219 LYS A C 1
ATOM 1689 O O . LYS A 1 219 ? 11.375 14.629 -1.018 1.00 59.78 219 LYS A O 1
ATOM 1694 N N . GLU A 1 220 ? 10.753 16.620 -0.236 1.00 56.31 220 GLU A N 1
ATOM 1695 C CA . GLU A 1 220 ? 11.926 16.755 0.654 1.00 56.31 220 GLU A CA 1
ATOM 1696 C C . GLU A 1 220 ? 12.174 15.539 1.565 1.00 56.31 220 GLU A C 1
ATOM 1698 O O . GLU A 1 220 ? 13.326 15.222 1.835 1.00 56.31 220 GLU A O 1
ATOM 1703 N N . MET A 1 221 ? 11.129 14.802 1.960 1.00 48.59 221 MET A N 1
ATOM 1704 C CA . MET A 1 221 ? 11.254 13.556 2.736 1.00 48.59 221 MET A CA 1
ATOM 1705 C C . MET A 1 221 ? 11.804 12.351 1.950 1.00 48.59 221 MET A C 1
ATOM 1707 O O . MET A 1 221 ? 12.252 11.376 2.546 1.00 48.59 221 MET A O 1
ATOM 1711 N N . GLU A 1 222 ? 11.739 12.390 0.622 1.00 52.34 222 GLU A N 1
ATOM 1712 C CA . GLU A 1 222 ? 12.252 11.363 -0.295 1.00 52.34 222 GLU A CA 1
ATOM 1713 C C . GLU A 1 222 ? 13.651 11.739 -0.822 1.00 52.34 222 GLU A C 1
ATOM 1715 O O . GLU A 1 222 ? 14.401 10.880 -1.295 1.00 52.34 222 GLU A O 1
ATOM 1720 N N . LYS A 1 223 ? 14.029 13.024 -0.718 1.00 51.16 223 LYS A N 1
ATOM 1721 C CA . LYS A 1 223 ? 15.359 13.524 -1.084 1.00 51.16 223 LYS A CA 1
ATOM 1722 C C . LYS A 1 223 ? 16.403 12.950 -0.102 1.00 51.16 223 LYS A C 1
ATOM 1724 O O . LYS A 1 223 ? 16.301 13.130 1.105 1.00 51.16 223 LYS A O 1
ATOM 1729 N N . ASN A 1 224 ? 17.449 12.311 -0.640 1.00 48.56 224 ASN A N 1
ATOM 1730 C CA . ASN A 1 224 ? 18.656 11.806 0.053 1.00 48.56 224 ASN A CA 1
ATOM 1731 C C . ASN A 1 224 ? 18.608 10.424 0.730 1.00 48.56 224 ASN A C 1
ATOM 1733 O O . ASN A 1 224 ? 19.551 10.087 1.446 1.00 48.56 224 ASN A O 1
ATOM 1737 N N . ILE A 1 225 ? 17.606 9.580 0.471 1.00 52.56 225 ILE A N 1
ATOM 1738 C CA . ILE A 1 225 ? 17.632 8.183 0.940 1.00 52.56 225 ILE A CA 1
ATOM 1739 C C . ILE A 1 225 ? 17.70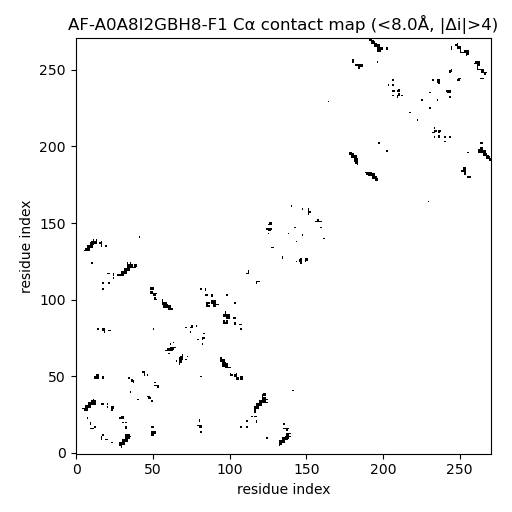4 7.242 -0.263 1.00 52.56 225 ILE A C 1
ATOM 1741 O O . ILE A 1 225 ? 16.761 6.533 -0.602 1.00 52.56 225 ILE A O 1
ATOM 1745 N N . PHE A 1 226 ? 18.849 7.252 -0.942 1.00 51.09 226 PHE A N 1
ATOM 1746 C CA . PHE A 1 226 ? 19.153 6.224 -1.928 1.00 51.09 226 PHE A CA 1
ATOM 1747 C C . PHE A 1 226 ? 19.589 4.958 -1.194 1.00 51.09 226 PHE A C 1
ATOM 1749 O O . PHE A 1 226 ? 20.618 4.938 -0.519 1.00 51.09 226 PHE A O 1
ATOM 1756 N N . PHE A 1 227 ? 18.807 3.887 -1.316 1.00 54.62 227 PHE A N 1
ATOM 1757 C CA . PHE A 1 227 ? 19.256 2.568 -0.897 1.00 54.62 227 PHE A CA 1
ATOM 1758 C C . PHE A 1 227 ? 20.284 2.090 -1.924 1.00 54.62 227 PHE A C 1
ATOM 1760 O O . PHE A 1 227 ? 19.924 1.822 -3.066 1.00 54.62 227 PHE A O 1
ATOM 1767 N N . ASP A 1 228 ? 21.560 1.972 -1.549 1.00 55.41 228 ASP A N 1
ATOM 1768 C CA . ASP A 1 228 ? 22.612 1.545 -2.491 1.00 55.41 228 ASP A CA 1
ATOM 1769 C C . ASP A 1 228 ? 22.329 0.178 -3.142 1.00 55.41 228 ASP A C 1
ATOM 1771 O O . ASP A 1 228 ? 22.829 -0.105 -4.228 1.00 55.41 228 ASP A O 1
ATOM 1775 N N . ALA A 1 229 ? 21.491 -0.654 -2.517 1.00 50.47 229 ALA A N 1
ATOM 1776 C CA . ALA A 1 229 ? 21.048 -1.933 -3.067 1.00 50.47 229 ALA A CA 1
ATOM 1777 C C . ALA A 1 229 ? 19.738 -1.869 -3.894 1.00 50.47 229 ALA A C 1
ATOM 1779 O O . ALA A 1 229 ? 19.336 -2.887 -4.449 1.00 50.47 229 ALA A O 1
ATOM 1780 N N . CYS A 1 230 ? 19.079 -0.710 -4.017 1.00 64.06 230 CYS A N 1
ATOM 1781 C CA . CYS A 1 230 ? 17.915 -0.477 -4.886 1.00 64.06 230 CYS A CA 1
ATOM 1782 C C . CYS A 1 230 ? 17.908 0.986 -5.347 1.00 64.06 230 CYS A C 1
ATOM 1784 O O . CYS A 1 230 ? 17.183 1.829 -4.818 1.00 64.06 230 CYS A O 1
ATOM 1786 N N . LEU A 1 231 ? 18.765 1.279 -6.322 1.00 76.19 231 LEU A N 1
ATOM 1787 C CA . LEU A 1 231 ? 18.890 2.602 -6.919 1.00 76.19 231 LEU A CA 1
ATOM 1788 C C . LEU A 1 231 ? 17.947 2.746 -8.119 1.00 76.19 231 LEU A C 1
ATOM 1790 O O . LEU A 1 231 ? 17.815 1.788 -8.888 1.00 76.19 231 LEU A O 1
ATOM 1794 N N . PRO A 1 232 ? 17.361 3.938 -8.338 1.00 83.12 232 PRO A N 1
ATOM 1795 C CA . PRO A 1 232 ? 16.728 4.265 -9.609 1.00 83.12 232 PRO A CA 1
ATOM 1796 C C . PRO A 1 232 ? 17.702 4.041 -10.770 1.00 83.12 232 PRO A C 1
ATOM 1798 O O . PRO A 1 232 ? 18.903 4.306 -10.648 1.00 83.12 232 PRO A O 1
ATOM 1801 N N . ILE A 1 233 ? 17.201 3.539 -11.897 1.00 88.38 233 ILE A N 1
ATOM 1802 C CA . ILE A 1 233 ? 18.040 3.125 -13.029 1.00 88.38 233 ILE A CA 1
ATOM 1803 C C . ILE A 1 233 ? 18.843 4.308 -13.601 1.00 88.38 233 ILE A C 1
ATOM 1805 O O . ILE A 1 233 ? 20.016 4.162 -13.948 1.00 88.38 233 ILE A O 1
ATOM 1809 N N . GLU A 1 234 ? 18.261 5.504 -13.589 1.00 88.94 234 GLU A N 1
ATOM 1810 C CA . GLU A 1 234 ? 18.888 6.767 -13.971 1.00 88.94 234 GLU A CA 1
ATOM 1811 C C . GLU A 1 234 ? 19.977 7.232 -12.999 1.00 88.94 234 GLU A C 1
ATOM 1813 O O . GLU A 1 234 ? 20.889 7.964 -13.385 1.00 88.94 234 GLU A O 1
ATOM 1818 N N . GLU A 1 235 ? 19.925 6.803 -11.737 1.00 87.44 235 GLU A N 1
ATOM 1819 C CA . GLU A 1 235 ? 20.996 7.052 -10.773 1.00 87.44 235 GLU A CA 1
ATOM 1820 C C . GLU A 1 235 ? 22.154 6.063 -10.973 1.00 87.44 235 GLU A C 1
ATOM 1822 O O . GLU A 1 235 ? 23.319 6.457 -10.926 1.00 87.44 235 GLU A O 1
ATOM 1827 N N . ILE A 1 236 ? 21.858 4.798 -11.303 1.00 86.62 236 ILE A N 1
ATOM 1828 C CA . IL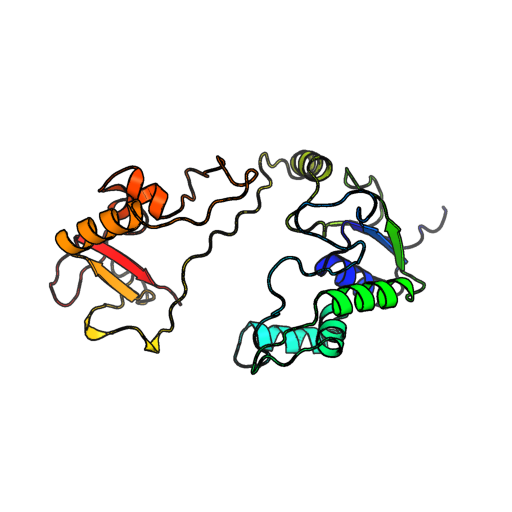E A 1 236 ? 22.884 3.813 -11.688 1.00 86.62 236 ILE A CA 1
ATOM 1829 C C . ILE A 1 236 ? 23.634 4.285 -12.944 1.00 86.62 236 ILE A C 1
ATOM 1831 O O . ILE A 1 236 ? 24.864 4.213 -12.979 1.00 86.62 236 ILE A O 1
ATOM 1835 N N . ALA A 1 237 ? 22.915 4.814 -13.940 1.00 91.12 237 ALA A N 1
ATOM 1836 C CA . ALA A 1 237 ? 23.499 5.368 -15.163 1.00 91.12 237 ALA A CA 1
ATOM 1837 C C . ALA A 1 237 ? 24.485 6.516 -14.879 1.00 91.12 237 ALA A C 1
ATOM 1839 O O . ALA A 1 237 ? 25.593 6.532 -15.417 1.00 91.12 237 ALA A O 1
ATOM 1840 N N . ARG A 1 238 ? 24.133 7.440 -13.973 1.00 88.06 238 ARG A N 1
ATOM 1841 C CA . ARG A 1 238 ? 24.996 8.575 -13.588 1.00 88.06 238 ARG A CA 1
ATOM 1842 C C . ARG A 1 238 ? 26.272 8.161 -12.868 1.0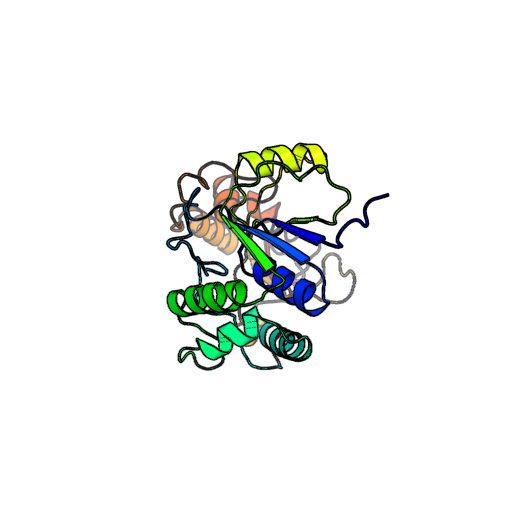0 88.06 238 ARG A C 1
ATOM 1844 O O . ARG A 1 238 ? 27.294 8.828 -13.007 1.00 88.06 238 ARG A O 1
ATOM 1851 N N . ARG A 1 239 ? 26.230 7.065 -12.107 1.00 87.12 239 ARG A N 1
ATOM 1852 C CA . ARG A 1 239 ? 27.391 6.564 -11.353 1.00 87.12 239 ARG A CA 1
ATOM 1853 C C . ARG A 1 239 ? 28.482 5.974 -12.249 1.00 87.12 239 ARG A C 1
ATOM 1855 O O . ARG A 1 239 ? 29.613 5.822 -11.798 1.00 87.12 239 ARG A O 1
ATOM 1862 N N . GLY A 1 240 ? 28.175 5.654 -13.507 1.00 87.88 240 GLY A N 1
ATOM 1863 C CA . GLY A 1 240 ? 29.189 5.285 -14.488 1.00 87.88 240 GLY A CA 1
ATOM 1864 C C . GLY A 1 240 ? 28.624 4.561 -15.701 1.00 87.88 240 GLY A C 1
ATOM 1865 O O . GLY A 1 240 ? 27.675 3.787 -15.593 1.00 87.88 240 GLY A O 1
ATOM 1866 N N . VAL A 1 241 ? 29.283 4.746 -16.848 1.00 88.19 241 VAL A N 1
ATOM 1867 C CA . VAL A 1 241 ? 28.815 4.230 -18.144 1.00 88.19 241 VAL A CA 1
ATOM 1868 C C . VAL A 1 241 ? 28.627 2.714 -18.137 1.00 88.19 241 VAL A C 1
ATOM 1870 O O . VAL A 1 241 ? 27.682 2.221 -18.729 1.00 88.19 241 VAL A O 1
ATOM 1873 N N . LYS A 1 242 ? 29.465 1.948 -17.427 1.00 87.12 242 LYS A N 1
ATOM 1874 C CA . LYS A 1 242 ? 29.360 0.476 -17.364 1.00 87.12 242 LYS A CA 1
ATOM 1875 C C . LYS A 1 242 ? 28.494 -0.051 -16.214 1.00 87.12 242 LYS A C 1
ATOM 1877 O O . LYS A 1 242 ? 28.309 -1.257 -16.093 1.00 87.12 242 LYS A O 1
ATOM 1882 N N . SER A 1 243 ? 27.972 0.815 -15.346 1.00 86.56 243 SER A N 1
ATOM 1883 C CA . SER A 1 243 ? 27.277 0.383 -14.126 1.00 86.56 243 SER A CA 1
ATOM 1884 C C . SER A 1 243 ? 26.042 -0.469 -14.432 1.00 86.56 243 SER A C 1
ATOM 1886 O O . SER A 1 243 ? 25.805 -1.477 -13.767 1.00 86.56 243 SER A O 1
ATOM 1888 N N . LEU A 1 244 ? 25.284 -0.115 -15.476 1.00 89.44 244 LEU A N 1
ATOM 1889 C CA . LEU A 1 244 ? 24.102 -0.872 -15.884 1.00 89.44 244 LEU A CA 1
ATOM 1890 C C . LEU A 1 244 ? 24.459 -2.242 -16.482 1.00 89.44 244 LEU A C 1
ATOM 1892 O O . LEU A 1 244 ? 23.810 -3.225 -16.123 1.00 89.44 244 LEU A O 1
ATOM 1896 N N . SER A 1 245 ? 25.509 -2.347 -17.306 1.00 88.44 245 SER A N 1
ATOM 1897 C CA . SER A 1 245 ? 25.955 -3.620 -17.904 1.00 88.44 245 SER A CA 1
ATOM 1898 C C . SER A 1 245 ? 26.636 -4.580 -16.917 1.00 88.44 245 SER A C 1
ATOM 1900 O O . SER A 1 245 ? 26.727 -5.776 -17.188 1.00 88.44 245 SER A O 1
ATOM 1902 N N . PHE A 1 246 ? 27.042 -4.108 -15.734 1.00 80.94 246 PHE A N 1
ATOM 1903 C CA . PHE A 1 246 ? 27.427 -4.976 -14.610 1.00 80.94 246 PHE A CA 1
ATOM 1904 C C . PHE A 1 246 ? 26.276 -5.267 -13.631 1.00 80.94 246 PHE A C 1
ATOM 1906 O O . PHE A 1 246 ? 26.376 -6.194 -12.825 1.00 80.94 246 PHE A O 1
ATOM 1913 N N . GLY A 1 247 ? 25.182 -4.507 -13.708 1.00 82.38 247 GLY A N 1
ATOM 1914 C CA . GLY A 1 247 ? 24.026 -4.611 -12.822 1.00 82.38 247 GLY A CA 1
ATOM 1915 C C . GLY A 1 247 ? 22.781 -5.158 -13.532 1.00 82.38 247 GLY A C 1
ATOM 1916 O O . GLY A 1 247 ? 22.778 -6.325 -13.938 1.00 82.38 247 GLY A O 1
ATOM 1917 N N . PRO A 1 248 ? 21.699 -4.362 -13.645 1.00 83.31 248 PRO A N 1
ATOM 1918 C CA . PRO A 1 248 ? 20.412 -4.836 -14.155 1.00 83.31 248 PRO A CA 1
ATOM 1919 C C . PRO A 1 248 ? 20.428 -5.202 -15.645 1.00 83.31 248 PRO A C 1
ATOM 1921 O O . PRO A 1 248 ? 19.628 -6.037 -16.050 1.00 83.31 248 PRO A O 1
ATOM 1924 N N . LEU A 1 249 ? 21.345 -4.642 -16.448 1.00 93.12 249 LEU A N 1
ATOM 1925 C CA . LEU A 1 249 ? 21.430 -4.892 -17.893 1.00 93.12 249 LEU A CA 1
ATOM 1926 C C . LEU A 1 249 ? 22.537 -5.878 -18.288 1.00 93.12 249 LEU A C 1
ATOM 1928 O O . LEU A 1 249 ? 22.972 -5.919 -19.440 1.00 93.12 249 LEU A O 1
ATOM 1932 N N . LYS A 1 250 ? 23.042 -6.666 -17.334 1.00 89.00 250 LYS A N 1
ATOM 1933 C CA . LYS A 1 250 ? 24.157 -7.585 -17.585 1.00 89.00 250 LYS A CA 1
ATOM 1934 C C . LYS A 1 250 ? 23.790 -8.659 -18.619 1.00 89.00 250 LYS A C 1
ATOM 1936 O O . LYS A 1 250 ? 22.789 -9.349 -18.426 1.00 89.00 250 LYS A O 1
ATOM 1941 N N . PRO A 1 251 ? 24.602 -8.919 -19.657 1.00 90.88 251 PRO A N 1
ATOM 1942 C CA . PRO A 1 251 ? 24.277 -9.922 -20.680 1.00 90.88 251 PRO A CA 1
ATOM 1943 C C . PRO A 1 251 ? 24.706 -11.351 -20.299 1.00 90.88 251 PRO A C 1
ATOM 1945 O O . PRO A 1 251 ? 24.380 -12.311 -20.986 1.00 90.88 251 PRO A O 1
ATOM 1948 N N . VAL A 1 252 ? 25.430 -11.515 -19.184 1.00 86.00 252 VAL A N 1
ATOM 1949 C CA . VAL A 1 252 ? 26.112 -12.766 -18.813 1.00 86.00 252 VAL A CA 1
ATOM 1950 C C . VAL A 1 252 ? 25.184 -13.988 -18.829 1.00 86.00 252 VAL A C 1
ATOM 1952 O O . VAL A 1 252 ? 24.179 -14.033 -18.115 1.00 86.00 252 VAL A O 1
ATOM 1955 N N . GLY A 1 253 ? 25.571 -15.009 -19.594 1.00 85.44 253 GLY A N 1
ATOM 1956 C CA . GLY A 1 253 ? 24.821 -16.260 -19.720 1.00 85.44 253 GLY A CA 1
ATOM 1957 C C . GLY A 1 253 ? 23.702 -16.219 -20.761 1.00 85.44 253 GLY A C 1
ATOM 1958 O O . GLY A 1 253 ? 22.916 -17.155 -20.803 1.00 85.44 253 GLY A O 1
ATOM 1959 N N . LEU A 1 254 ? 23.606 -15.174 -21.584 1.00 88.31 254 LEU A N 1
ATOM 1960 C CA . LEU A 1 254 ? 22.651 -15.096 -22.690 1.00 88.31 254 LEU A CA 1
ATOM 1961 C C . LEU A 1 254 ? 23.410 -15.056 -24.015 1.00 88.31 254 LEU A C 1
ATOM 1963 O O . LEU A 1 254 ? 24.340 -14.266 -24.175 1.00 88.31 254 LEU A O 1
ATOM 1967 N N . LEU A 1 255 ? 23.004 -15.909 -24.950 1.00 92.00 255 LEU A N 1
ATOM 1968 C CA . LEU A 1 255 ? 23.472 -15.897 -26.330 1.00 92.00 255 LEU A CA 1
ATOM 1969 C C . LEU A 1 255 ? 22.288 -15.523 -27.208 1.00 92.00 255 LEU A C 1
ATOM 1971 O O . LEU A 1 255 ? 21.241 -16.162 -27.128 1.00 92.00 255 LEU A O 1
ATOM 1975 N N . ASP A 1 256 ? 22.455 -14.486 -28.020 1.00 92.25 256 ASP A N 1
ATOM 1976 C CA . ASP A 1 256 ? 21.456 -14.126 -29.016 1.00 92.25 256 ASP A CA 1
ATOM 1977 C C . ASP A 1 256 ? 21.451 -15.203 -30.121 1.00 92.25 256 ASP A C 1
ATOM 1979 O O . ASP A 1 256 ? 22.481 -15.399 -30.776 1.00 92.25 256 ASP A O 1
ATOM 1983 N N . PRO A 1 257 ? 20.324 -15.902 -30.366 1.00 90.44 257 PRO A N 1
ATOM 1984 C CA . PRO A 1 257 ? 20.241 -16.956 -31.377 1.00 90.44 257 PRO A CA 1
ATOM 1985 C C . PRO A 1 257 ? 20.546 -16.484 -32.804 1.00 90.44 257 PRO A C 1
ATOM 1987 O O . PRO A 1 257 ? 20.918 -17.298 -33.649 1.00 90.44 257 PRO A O 1
ATOM 1990 N N . LYS A 1 258 ? 20.382 -15.186 -33.097 1.00 89.94 258 LYS A N 1
ATOM 1991 C CA . LYS A 1 258 ? 20.594 -14.625 -34.441 1.00 89.94 258 LYS A CA 1
ATOM 1992 C C . LYS A 1 258 ? 22.066 -14.403 -34.748 1.00 89.94 258 LYS A C 1
ATOM 1994 O O . LYS A 1 258 ? 22.502 -14.622 -35.875 1.00 89.94 258 LYS A O 1
ATOM 1999 N N . THR A 1 259 ? 22.821 -13.951 -33.754 1.00 90.50 259 THR A N 1
ATOM 2000 C CA . THR A 1 259 ? 24.245 -13.617 -33.900 1.00 90.50 259 THR A CA 1
ATOM 2001 C C . THR A 1 259 ? 25.159 -14.709 -33.352 1.00 90.50 259 THR A C 1
ATOM 2003 O O . THR A 1 259 ? 26.344 -14.739 -33.679 1.00 90.50 259 THR A O 1
ATOM 2006 N N . ASN A 1 260 ? 24.613 -15.619 -32.537 1.00 91.56 260 ASN A N 1
ATOM 2007 C CA . ASN A 1 260 ? 25.333 -16.609 -31.740 1.00 91.56 260 ASN A CA 1
ATOM 2008 C C . ASN A 1 260 ? 26.437 -15.979 -30.868 1.00 91.56 260 ASN A C 1
ATOM 2010 O O . ASN A 1 260 ? 27.480 -16.583 -30.610 1.00 91.56 260 ASN A O 1
ATOM 2014 N N . GLN A 1 261 ? 26.217 -14.733 -30.446 1.00 93.06 261 GLN A N 1
ATOM 2015 C CA . GLN A 1 261 ? 27.126 -13.950 -29.619 1.00 93.06 261 GLN A CA 1
ATOM 2016 C C . GLN A 1 261 ? 26.396 -13.444 -28.376 1.00 93.06 261 GLN A C 1
ATOM 2018 O O . GLN A 1 261 ? 25.172 -13.307 -28.349 1.00 93.06 261 GLN A O 1
ATOM 2023 N N . MET A 1 262 ? 27.161 -13.175 -27.321 1.00 93.88 262 MET A N 1
ATOM 2024 C CA . MET A 1 262 ? 26.632 -12.494 -26.146 1.00 93.88 262 MET A CA 1
ATOM 2025 C C . MET A 1 262 ? 26.473 -11.003 -26.483 1.00 93.88 262 MET A C 1
ATOM 2027 O O . MET A 1 262 ? 27.451 -10.400 -26.935 1.00 93.88 262 MET A O 1
ATOM 2031 N N . PRO A 1 263 ? 25.290 -10.396 -26.273 1.00 95.81 263 PRO A N 1
ATOM 2032 C CA . PRO A 1 263 ? 25.094 -8.972 -26.532 1.00 95.81 263 PRO A CA 1
ATOM 2033 C C . PRO A 1 263 ? 25.933 -8.114 -25.575 1.00 95.81 263 PRO A C 1
ATOM 2035 O O . PRO A 1 263 ? 26.410 -8.599 -24.546 1.00 95.81 263 PRO A O 1
ATOM 2038 N N . TYR A 1 264 ? 26.098 -6.825 -25.886 1.00 95.94 264 TYR A N 1
ATOM 2039 C CA . TYR A 1 264 ? 26.845 -5.905 -25.019 1.00 95.94 264 TYR A CA 1
ATOM 2040 C C . TYR A 1 264 ? 26.109 -5.660 -23.694 1.00 95.94 264 TYR A C 1
ATOM 2042 O O . TYR A 1 264 ? 26.710 -5.649 -22.618 1.00 95.94 264 TYR A O 1
ATOM 2050 N N . ALA A 1 265 ? 24.788 -5.506 -23.774 1.00 96.56 265 ALA A N 1
ATOM 2051 C CA . ALA A 1 265 ? 23.873 -5.415 -22.644 1.00 96.56 265 ALA A CA 1
ATOM 2052 C C . ALA A 1 265 ? 22.503 -5.996 -23.026 1.00 96.56 265 ALA A C 1
ATOM 2054 O O . ALA A 1 265 ? 22.233 -6.262 -24.197 1.00 96.56 265 ALA A O 1
ATOM 2055 N N . VAL A 1 266 ? 21.634 -6.214 -22.040 1.00 94.69 266 VAL A N 1
ATOM 2056 C CA . VAL A 1 266 ? 20.292 -6.765 -22.268 1.00 94.69 266 VAL A CA 1
ATOM 2057 C C . VAL A 1 266 ? 19.262 -6.114 -21.353 1.00 94.69 266 VAL A C 1
ATOM 2059 O O . VAL A 1 266 ? 19.486 -6.014 -20.150 1.00 94.69 266 VAL A O 1
ATOM 2062 N N . VAL A 1 267 ? 18.110 -5.721 -21.894 1.00 95.12 267 VAL A N 1
ATOM 2063 C CA . VAL A 1 267 ? 16.922 -5.406 -21.083 1.00 95.12 267 VAL A CA 1
ATOM 2064 C C . VAL A 1 267 ? 16.064 -6.666 -21.014 1.00 95.12 267 VAL A C 1
ATOM 2066 O O . VAL A 1 267 ? 15.659 -7.192 -22.049 1.00 95.12 267 VAL A O 1
ATOM 2069 N N . GLN A 1 268 ? 15.813 -7.178 -19.807 1.00 87.88 268 GLN A N 1
ATOM 2070 C CA . GLN A 1 268 ? 14.994 -8.378 -19.608 1.00 87.88 268 GLN A CA 1
ATOM 2071 C C . GLN A 1 268 ? 13.582 -8.003 -19.160 1.00 87.88 268 GLN A C 1
ATOM 2073 O O . GLN A 1 268 ? 13.419 -7.242 -18.206 1.00 87.88 268 GLN A O 1
ATOM 2078 N N . LEU A 1 269 ? 12.572 -8.585 -19.804 1.00 85.81 269 LEU A N 1
ATOM 2079 C CA . LEU A 1 269 ? 11.176 -8.509 -19.383 1.00 85.81 269 LEU A CA 1
ATOM 2080 C C . LEU A 1 269 ? 10.726 -9.868 -18.852 1.00 85.81 269 LEU A C 1
ATOM 2082 O O . LEU A 1 269 ? 11.164 -10.908 -19.343 1.00 85.81 269 LEU A O 1
ATOM 2086 N N . ARG A 1 270 ? 9.841 -9.842 -17.856 1.00 81.31 270 ARG A N 1
ATOM 2087 C CA . ARG A 1 270 ? 9.217 -11.027 -17.255 1.00 81.31 270 ARG A CA 1
ATOM 2088 C C . ARG A 1 270 ? 7.700 -10.880 -17.261 1.00 81.31 270 ARG A C 1
ATOM 2090 O O . ARG A 1 270 ? 7.211 -9.748 -17.223 1.00 81.31 270 ARG A O 1
ATOM 2097 N N . GLN A 1 271 ? 7.005 -12.012 -17.284 1.00 68.00 271 GLN A N 1
ATOM 2098 C CA . GLN A 1 271 ? 5.551 -12.098 -17.143 1.00 68.00 271 GLN A CA 1
ATOM 2099 C C . GLN A 1 271 ? 5.123 -12.142 -15.671 1.00 68.00 271 GLN A C 1
ATOM 2101 O O . GLN A 1 271 ? 5.906 -12.655 -14.838 1.00 68.00 271 GLN A O 1
#

pLDDT: mean 86.9, std 13.07, range [40.28, 98.62]

Solvent-accessible surface area (backbone atoms only — not comparable to full-atom values): 15782 Å² total; per-residue (Å²): 130,81,79,76,76,64,42,37,40,30,40,22,36,33,64,65,23,50,35,47,48,50,59,45,34,76,72,75,30,35,28,44,40,27,20,30,39,64,88,49,75,58,96,67,61,88,66,64,48,30,44,57,62,69,72,72,51,61,68,43,42,62,47,62,92,37,74,53,9,37,51,49,54,54,35,55,77,68,64,37,59,57,59,55,45,41,61,76,28,51,45,96,49,84,65,35,47,20,38,42,48,66,61,30,8,50,52,47,36,55,54,50,67,67,38,90,46,42,46,78,41,75,41,74,72,48,58,85,76,92,62,92,52,58,72,46,86,28,50,63,91,78,49,52,69,59,28,50,62,41,47,29,66,76,68,72,36,98,72,92,79,88,76,87,87,80,74,93,84,78,63,75,89,76,57,66,67,92,69,40,46,70,48,29,58,68,73,54,76,68,60,67,23,46,33,39,66,25,51,66,66,58,44,52,51,52,41,51,51,44,46,68,50,90,70,82,82,64,56,78,91,61,56,88,72,75,45,89,91,65,61,57,69,43,56,41,29,64,77,31,90,61,45,40,44,75,49,86,21,40,28,80,51,41,65,42,85,89,76,72,40,63,46,62,22,27,53,74,46,75,129

Sequence (271 aa):
MAEIEKKIIIIGGGIAGVEAAYQVSKRGIHVELYEMRPEKKTEAHKSPFLGELVCSNSLGSTQISTASGLLKEELKILDSFFLRNAEKNRVPAGSSLSVDRIKLAETISEEIKKIPNINVINKEVTEIPDTESPVIVASGPLTSADFAANLTKITMRKNLFFYDATTPIISADTIDFDKVFMASRYDKGEADFVNIPLDEVQYNEFVSDLAAAEKVELKEMEKNIFFDACLPIEEIARRGVKSLSFGPLKPVGLLDPKTNQMPYAVVQLRQ